Protein AF-A0A3P3XLN5-F1 (afdb_monomer_lite)

Structure (mmCIF, N/CA/C/O backbone):
data_AF-A0A3P3XLN5-F1
#
_entry.id   AF-A0A3P3XLN5-F1
#
loop_
_atom_site.group_PDB
_atom_site.id
_atom_site.type_symbol
_atom_site.label_atom_id
_atom_site.label_alt_id
_atom_site.label_comp_id
_atom_site.label_asym_id
_atom_site.label_entity_id
_atom_site.label_seq_id
_atom_site.pdbx_PDB_ins_code
_atom_site.Cartn_x
_atom_site.Cartn_y
_atom_site.Cartn_z
_atom_site.occupancy
_atom_site.B_iso_or_equiv
_atom_site.auth_seq_id
_atom_site.auth_comp_id
_atom_site.auth_asym_id
_atom_site.auth_atom_id
_atom_site.pdbx_PDB_model_num
ATOM 1 N N . MET A 1 1 ? -75.889 18.474 60.061 1.00 48.06 1 MET A N 1
ATOM 2 C CA . MET A 1 1 ? -74.669 18.394 60.892 1.00 48.06 1 MET A CA 1
ATOM 3 C C . MET A 1 1 ? -73.487 18.026 60.001 1.00 48.06 1 MET A C 1
ATOM 5 O O . MET A 1 1 ? -73.151 16.859 59.909 1.00 48.06 1 MET A O 1
ATOM 9 N N . ALA A 1 2 ? -72.916 18.995 59.281 1.00 52.00 2 ALA A N 1
ATOM 10 C CA . ALA A 1 2 ? -71.804 18.771 58.341 1.00 52.00 2 ALA A CA 1
ATOM 11 C C . ALA A 1 2 ? -70.574 19.645 58.668 1.00 52.00 2 ALA A C 1
ATOM 13 O O . ALA A 1 2 ? -69.681 19.796 57.848 1.00 52.00 2 ALA A O 1
ATOM 14 N N . PHE A 1 3 ? -70.543 20.248 59.863 1.00 50.31 3 PHE A N 1
ATOM 15 C CA . PHE A 1 3 ? -69.543 21.248 60.252 1.00 50.31 3 PHE A CA 1
ATOM 16 C C . PHE A 1 3 ? -68.312 20.688 60.980 1.00 50.31 3 PHE A C 1
ATOM 18 O O . PHE A 1 3 ? -67.424 21.471 61.309 1.00 50.31 3 PHE A O 1
ATOM 25 N N . ASP A 1 4 ? -68.235 19.377 61.223 1.00 58.16 4 ASP A N 1
ATOM 26 C CA . ASP A 1 4 ? -67.257 18.837 62.178 1.00 58.16 4 ASP A CA 1
ATOM 27 C C . ASP A 1 4 ? -66.030 18.170 61.554 1.00 58.16 4 ASP A C 1
ATOM 29 O O . ASP A 1 4 ? -64.946 18.265 62.114 1.00 58.16 4 ASP A O 1
ATOM 33 N N . SER A 1 5 ? -66.127 17.540 60.382 1.00 58.16 5 SER A N 1
ATOM 34 C CA . SER A 1 5 ? -64.984 16.790 59.835 1.00 58.16 5 SER A CA 1
ATOM 35 C C . SER A 1 5 ? -63.931 17.687 59.179 1.00 58.16 5 SER A C 1
ATOM 37 O O . SER A 1 5 ? -62.733 17.446 59.308 1.00 58.16 5 SER A O 1
ATOM 39 N N . GLU A 1 6 ? -64.363 18.742 58.489 1.00 62.25 6 GLU A N 1
ATOM 40 C CA . GLU A 1 6 ? -63.469 19.621 57.729 1.00 62.25 6 GLU A CA 1
ATOM 41 C C . GLU A 1 6 ? -62.708 20.591 58.650 1.00 62.25 6 GLU A C 1
ATOM 43 O O . GLU A 1 6 ? -61.495 20.754 58.524 1.00 62.25 6 GLU A O 1
ATOM 48 N N . LYS A 1 7 ? -63.388 21.162 59.657 1.00 61.34 7 LYS A N 1
ATOM 49 C CA . LYS A 1 7 ? -62.749 21.988 60.696 1.00 61.34 7 LYS A CA 1
ATOM 50 C C . LYS A 1 7 ? -61.853 21.173 61.626 1.00 61.34 7 LYS A C 1
ATOM 52 O O . LYS A 1 7 ? -60.783 21.666 61.975 1.00 61.34 7 LYS A O 1
ATOM 57 N N . ALA A 1 8 ? -62.238 19.943 61.985 1.00 61.78 8 ALA A N 1
ATOM 58 C CA . ALA A 1 8 ? -61.368 19.047 62.745 1.00 61.78 8 ALA A CA 1
ATOM 59 C C . ALA A 1 8 ? -60.092 18.711 61.960 1.00 61.78 8 ALA A C 1
ATOM 61 O O . ALA A 1 8 ? -59.004 18.801 62.516 1.00 61.78 8 ALA A O 1
ATOM 62 N N . GLY A 1 9 ? -60.199 18.442 60.653 1.00 65.94 9 GLY A N 1
ATOM 63 C CA . GLY A 1 9 ? -59.033 18.231 59.792 1.00 65.94 9 GLY A CA 1
ATOM 64 C C . GLY A 1 9 ? -58.128 19.464 59.657 1.00 65.94 9 GLY A C 1
ATOM 65 O O . GLY A 1 9 ? -56.912 19.321 59.571 1.00 65.94 9 GLY A O 1
ATOM 66 N N . ILE A 1 10 ? -58.684 20.681 59.667 1.00 68.56 10 ILE A N 1
ATOM 67 C CA . ILE A 1 10 ? -57.901 21.931 59.643 1.00 68.56 10 ILE A CA 1
ATOM 68 C C . ILE A 1 10 ? -57.192 22.172 60.985 1.00 68.56 10 ILE A C 1
ATOM 70 O O . ILE A 1 10 ? -56.017 22.529 60.996 1.00 68.56 10 ILE A O 1
ATOM 74 N N . LEU A 1 11 ? -57.879 21.961 62.111 1.00 63.31 11 LEU A N 1
ATOM 75 C CA . LEU A 1 11 ? -57.303 22.120 63.451 1.00 63.31 11 LEU A CA 1
ATOM 76 C C . LEU A 1 11 ? -56.220 21.077 63.741 1.00 63.31 11 LEU A C 1
ATOM 78 O O . LEU A 1 11 ? -55.202 21.417 64.335 1.00 63.31 11 LEU A O 1
ATOM 82 N N . ASP A 1 12 ? -56.400 19.846 63.266 1.00 67.12 12 ASP A N 1
ATOM 83 C CA . ASP A 1 12 ? -55.413 18.776 63.400 1.00 67.12 12 ASP A CA 1
ATOM 84 C C . ASP A 1 12 ? -54.126 19.114 62.633 1.00 67.12 12 ASP A C 1
ATOM 86 O O . ASP A 1 12 ? -53.039 19.076 63.202 1.00 67.12 12 ASP A O 1
ATOM 90 N N . ARG A 1 13 ? -54.240 19.616 61.394 1.00 68.12 13 ARG A N 1
ATOM 91 C CA . ARG A 1 13 ? -53.099 20.101 60.586 1.00 68.12 13 ARG A CA 1
ATOM 92 C C . ARG A 1 13 ? -52.382 21.320 61.174 1.00 68.12 13 ARG A C 1
ATOM 94 O O . ARG A 1 13 ? -51.214 21.539 60.864 1.00 68.12 13 ARG A O 1
ATOM 101 N N . LEU A 1 14 ? -53.074 22.136 61.968 1.00 75.75 14 LEU A N 1
ATOM 102 C CA . LEU A 1 14 ? -52.505 23.303 62.653 1.00 75.75 14 LEU A CA 1
ATOM 103 C C . LEU A 1 14 ? -51.971 22.965 64.050 1.00 75.75 14 LEU A C 1
ATOM 105 O O . LEU A 1 14 ? -51.249 23.773 64.634 1.00 75.75 14 LEU A O 1
ATOM 109 N N . SER A 1 15 ? -52.307 21.787 64.582 1.00 82.44 15 SER A N 1
ATOM 110 C CA . SER A 1 15 ? -51.769 21.315 65.848 1.00 82.44 15 SER A CA 1
ATOM 111 C C . SER A 1 15 ? -50.273 21.000 65.706 1.00 82.44 15 SER A C 1
ATOM 113 O O . SER A 1 15 ? -49.827 20.559 64.640 1.00 82.44 15 SER A O 1
ATOM 115 N N . PRO A 1 16 ? -49.473 21.174 66.773 1.00 81.38 16 PRO A N 1
ATOM 116 C CA . PRO A 1 16 ? -48.060 20.801 66.759 1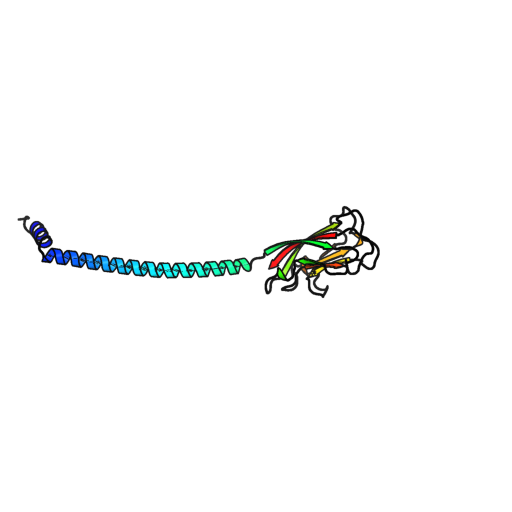.00 81.38 16 PRO A CA 1
ATOM 117 C C . PRO A 1 16 ? -47.819 19.345 66.342 1.00 81.38 16 PRO A C 1
ATOM 119 O O . PRO A 1 16 ? -46.786 19.041 65.750 1.00 81.38 16 PRO A O 1
ATOM 122 N N . ASP A 1 17 ? -48.760 18.446 66.632 1.00 83.19 17 ASP A N 1
ATOM 123 C CA . ASP A 1 17 ? -48.628 17.022 66.330 1.00 83.19 17 ASP A CA 1
ATOM 124 C C . ASP A 1 17 ? -49.002 16.699 64.876 1.00 83.19 17 ASP A C 1
ATOM 126 O O . ASP A 1 17 ? -48.279 15.945 64.220 1.00 83.19 17 ASP A O 1
ATOM 130 N N . GL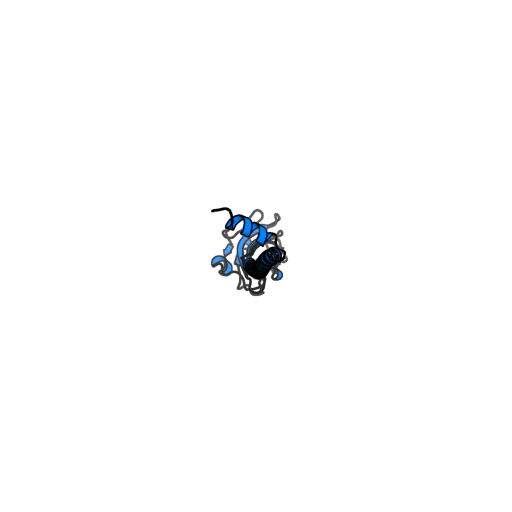Y A 1 18 ? -50.027 17.344 64.310 1.00 81.31 18 GLY A N 1
ATOM 131 C CA . GLY A 1 18 ? -50.339 17.218 62.883 1.00 81.31 18 GLY A CA 1
ATOM 132 C C . GLY A 1 18 ? -49.285 17.859 61.975 1.00 81.31 18 GLY A C 1
ATOM 133 O O . GLY A 1 18 ? -48.960 17.303 60.925 1.00 81.31 18 GLY A O 1
ATOM 134 N N . GLN A 1 19 ? -48.657 18.963 62.399 1.00 85.19 19 GLN A N 1
ATOM 135 C CA . GLN A 1 19 ? -47.511 19.551 61.689 1.00 85.19 19 GLN A CA 1
ATOM 136 C C . GLN A 1 19 ? -46.288 18.623 61.697 1.00 85.19 19 GLN A C 1
ATOM 138 O O . GLN A 1 19 ? -45.640 18.455 60.664 1.00 85.19 19 GLN A O 1
ATOM 143 N N . LYS A 1 20 ? -45.992 17.966 62.829 1.00 85.62 20 LYS A N 1
ATOM 144 C CA . LYS A 1 20 ? -44.927 16.949 62.910 1.00 85.62 20 LYS A CA 1
ATOM 145 C C . LYS A 1 20 ? -45.215 15.743 62.017 1.00 85.62 20 LYS A C 1
ATOM 147 O O . LYS A 1 20 ? -44.295 15.240 61.377 1.00 85.62 20 LYS A O 1
ATOM 152 N N . ALA A 1 21 ? -46.467 15.285 61.961 1.00 86.25 21 ALA A N 1
ATOM 153 C CA . ALA A 1 21 ? -46.864 14.163 61.115 1.00 86.25 21 ALA A CA 1
ATOM 154 C C . ALA A 1 21 ? -46.691 14.480 59.618 1.00 86.25 21 ALA A C 1
ATOM 156 O O . ALA A 1 21 ? -46.122 13.669 58.886 1.00 86.25 21 ALA A O 1
ATOM 157 N N . LEU A 1 22 ? -47.107 15.673 59.177 1.00 88.00 22 LEU A N 1
ATOM 158 C CA . LEU A 1 22 ? -46.906 16.147 57.802 1.00 88.00 22 LEU A CA 1
ATOM 159 C C . LEU A 1 22 ? -45.418 16.279 57.456 1.00 88.00 22 LEU A C 1
ATOM 161 O O . LEU A 1 22 ? -44.981 15.778 56.421 1.00 88.00 22 LEU A O 1
ATOM 165 N N . LEU A 1 23 ? -44.626 16.878 58.352 1.00 89.50 23 LEU A N 1
ATOM 166 C CA . LEU A 1 23 ? -43.179 16.997 58.175 1.00 89.50 23 LEU A CA 1
ATOM 167 C C . LEU A 1 23 ? -42.512 15.615 58.065 1.00 89.50 23 LEU A C 1
ATOM 169 O O . LEU A 1 23 ? -41.647 15.409 57.220 1.00 89.50 23 LEU A O 1
ATOM 173 N N . GLY A 1 24 ? -42.936 14.648 58.884 1.00 91.50 24 GLY A N 1
ATOM 174 C CA . GLY A 1 24 ? -42.441 13.272 58.835 1.00 91.50 24 GLY A CA 1
ATOM 175 C C . GLY A 1 24 ? -42.749 12.571 57.509 1.00 91.50 24 GLY A C 1
ATOM 176 O O . GLY A 1 24 ? -41.879 11.896 56.961 1.00 91.50 24 GLY A O 1
ATOM 177 N N . GLN A 1 25 ? -43.951 12.766 56.960 1.00 92.81 25 GLN A N 1
ATOM 178 C CA . GLN A 1 25 ? -44.321 12.241 55.640 1.00 92.81 25 GLN A CA 1
ATOM 179 C C . GLN A 1 25 ? -43.497 12.879 54.517 1.00 92.81 25 GLN A C 1
ATOM 181 O O . GLN A 1 25 ? -43.041 12.180 53.614 1.00 92.81 25 GLN A O 1
ATOM 186 N N . GLU A 1 26 ? -43.267 14.190 54.583 1.00 93.81 26 GLU A N 1
ATOM 187 C CA . GLU A 1 26 ? -42.478 14.903 53.581 1.00 93.81 26 GLU A CA 1
ATOM 188 C C . GLU A 1 26 ? -40.994 14.518 53.630 1.00 93.81 26 GLU A C 1
ATOM 190 O O . GLU A 1 26 ? -40.397 14.256 52.588 1.00 93.81 26 GLU A O 1
ATOM 195 N N . LEU A 1 27 ? -40.414 14.373 54.824 1.00 94.12 27 LEU A N 1
ATOM 196 C CA . LEU A 1 27 ? -39.052 13.859 54.997 1.00 94.12 27 LEU A CA 1
ATOM 197 C C . LEU A 1 27 ? -38.908 12.428 54.469 1.00 94.12 27 LEU A C 1
ATOM 199 O O . LEU A 1 27 ? -37.903 12.103 53.837 1.00 94.12 27 LEU A O 1
ATOM 203 N N . LEU A 1 28 ? -39.916 11.580 54.686 1.00 95.56 28 LEU A N 1
ATOM 204 C CA . LEU A 1 28 ? -39.925 10.217 54.163 1.00 95.56 28 LEU A CA 1
ATOM 205 C C . LEU A 1 28 ? -39.990 10.204 52.628 1.00 95.56 28 LEU A C 1
ATOM 207 O O . LEU A 1 28 ? -39.233 9.469 51.995 1.00 95.56 28 LEU A O 1
ATOM 211 N N . ARG A 1 29 ? -40.832 11.058 52.029 1.00 96.25 29 ARG A N 1
ATOM 212 C CA . ARG A 1 29 ? -40.909 11.249 50.572 1.00 96.25 29 ARG A CA 1
ATOM 213 C C . ARG A 1 29 ? -39.576 11.726 49.996 1.00 96.25 29 ARG A C 1
ATOM 215 O O . ARG A 1 29 ? -39.080 11.129 49.047 1.00 96.25 29 ARG A O 1
ATOM 222 N N . LEU A 1 30 ? -38.971 12.752 50.594 1.00 96.19 30 LEU A N 1
ATOM 223 C CA . LEU A 1 30 ? -37.674 13.282 50.164 1.00 96.19 30 LEU A CA 1
ATOM 224 C C . LEU A 1 30 ? -36.564 12.230 50.282 1.00 96.19 30 LEU A C 1
ATOM 226 O O . LEU A 1 30 ? -35.729 12.121 49.388 1.00 96.19 30 LEU A O 1
ATOM 230 N N . GLY A 1 31 ? -36.580 11.409 51.336 1.00 96.44 31 GLY A N 1
ATOM 231 C CA . GLY A 1 31 ? -35.645 10.292 51.488 1.00 96.44 31 GLY A CA 1
ATOM 232 C C . GLY A 1 31 ? -35.794 9.238 50.384 1.00 96.44 31 GLY A C 1
ATOM 233 O O . GLY A 1 31 ? -34.795 8.743 49.862 1.00 96.44 31 GLY A O 1
ATOM 234 N N . GLN A 1 32 ? -37.029 8.927 49.980 1.00 97.12 32 GLN A N 1
ATOM 235 C CA . GLN A 1 32 ? -37.307 8.016 48.863 1.00 97.12 32 GLN A CA 1
ATOM 236 C C . GLN A 1 32 ? -36.877 8.609 47.513 1.00 97.12 32 GLN A C 1
ATOM 238 O O . GLN A 1 32 ? -36.240 7.918 46.717 1.00 97.12 32 GLN A O 1
ATOM 243 N N . GLU A 1 33 ? -37.169 9.889 47.266 1.00 97.62 33 GLU A N 1
ATOM 244 C CA . GLU A 1 33 ? -36.728 10.608 46.064 1.00 97.62 33 GLU A CA 1
ATOM 245 C C . GLU A 1 33 ? -35.196 10.652 45.976 1.00 97.62 33 GLU A C 1
ATOM 247 O O . GLU A 1 33 ? -34.625 10.339 44.929 1.00 97.62 33 GLU A O 1
ATOM 252 N N . GLN A 1 34 ? -34.512 10.946 47.085 1.00 97.19 34 GLN A N 1
ATOM 253 C CA . GLN A 1 34 ? -33.052 10.945 47.157 1.00 97.19 34 GLN A CA 1
ATOM 254 C C . GLN A 1 34 ? -32.467 9.560 46.849 1.00 97.19 34 GLN A C 1
ATOM 256 O O . GLN A 1 34 ? -31.519 9.461 46.068 1.00 97.19 34 GLN A O 1
ATOM 261 N N . ALA A 1 35 ? -33.038 8.490 47.411 1.00 97.06 35 ALA A N 1
ATOM 262 C CA . ALA A 1 35 ? -32.604 7.123 47.127 1.00 97.06 35 ALA A CA 1
ATOM 263 C C . ALA A 1 35 ? -32.807 6.753 45.645 1.00 97.06 35 ALA A C 1
ATOM 265 O O . ALA A 1 35 ? -31.924 6.160 45.022 1.00 97.06 35 ALA A O 1
ATOM 266 N N . SER A 1 36 ? -33.935 7.159 45.053 1.00 97.31 36 SER A N 1
ATOM 267 C CA . SER A 1 36 ? -34.214 6.954 43.628 1.00 97.31 36 SER A CA 1
ATOM 268 C C . SER A 1 36 ? -33.213 7.692 42.733 1.00 97.31 36 SER A C 1
ATOM 270 O O . SER A 1 36 ? -32.711 7.121 41.765 1.00 97.31 36 SER A O 1
ATOM 272 N N . LEU A 1 37 ? -32.895 8.950 43.052 1.00 97.56 37 LEU A N 1
ATOM 273 C CA . LEU A 1 37 ? -31.921 9.750 42.304 1.00 97.56 37 LEU A CA 1
ATOM 274 C C . LEU A 1 37 ? -30.508 9.169 42.403 1.00 97.56 37 LEU A C 1
ATOM 276 O O . LEU A 1 37 ? -29.795 9.116 41.402 1.00 97.56 37 LEU A O 1
ATOM 280 N N . GLN A 1 38 ? -30.112 8.683 43.582 1.00 97.81 38 GLN A N 1
ATOM 281 C CA . GLN A 1 38 ? -28.833 7.993 43.762 1.00 97.81 38 GLN A CA 1
ATOM 282 C C . GLN A 1 38 ? -28.759 6.720 42.911 1.00 97.81 38 GLN A C 1
ATOM 284 O O . GLN A 1 38 ? -27.756 6.500 42.234 1.00 97.81 38 GLN A O 1
ATOM 289 N N . GLY A 1 39 ? -29.833 5.923 42.873 1.00 97.88 39 GLY A N 1
ATOM 290 C CA . GLY A 1 39 ? -29.917 4.749 42.002 1.00 97.88 39 GLY A CA 1
ATOM 291 C C . GLY A 1 39 ? -29.793 5.104 40.517 1.00 97.88 39 GLY A C 1
ATOM 292 O O . GLY A 1 39 ? -29.029 4.468 39.789 1.00 97.88 39 GLY A O 1
ATOM 293 N N . ALA A 1 40 ? -30.480 6.161 40.076 1.00 97.88 40 ALA A N 1
ATOM 294 C CA . ALA A 1 40 ? -30.398 6.647 38.700 1.00 97.88 40 ALA A CA 1
ATOM 295 C C . ALA A 1 40 ? -28.984 7.130 38.333 1.00 97.88 40 ALA A C 1
ATOM 297 O O . ALA A 1 40 ? -28.497 6.829 37.244 1.00 97.88 40 ALA A O 1
ATOM 298 N N . LEU A 1 41 ? -28.298 7.827 39.245 1.00 97.94 41 LEU A N 1
ATOM 299 C CA . LEU A 1 41 ? -26.932 8.304 39.025 1.00 97.94 41 LEU A CA 1
ATOM 300 C C . LEU A 1 41 ? -25.937 7.144 38.882 1.00 97.94 41 LEU A C 1
ATOM 302 O O . LEU A 1 41 ? -25.081 7.176 38.000 1.00 97.94 41 LEU A O 1
ATOM 306 N N . VAL A 1 42 ? -26.072 6.102 39.707 1.00 98.19 42 VAL A N 1
ATOM 307 C CA . VAL A 1 42 ? -25.245 4.888 39.606 1.00 98.19 42 VAL A CA 1
ATOM 308 C C . VAL A 1 42 ? -25.476 4.179 38.271 1.00 98.19 42 VAL A C 1
ATOM 310 O O . VAL A 1 42 ? -24.514 3.806 37.598 1.00 98.19 42 VAL A O 1
ATOM 313 N N . ALA A 1 43 ? -26.736 4.034 37.851 1.00 97.88 43 ALA A N 1
ATOM 314 C CA . ALA A 1 43 ? -27.074 3.431 36.564 1.00 97.88 43 ALA A CA 1
ATOM 315 C C . ALA A 1 43 ? -26.517 4.242 35.381 1.00 97.88 43 ALA A C 1
ATOM 317 O O . ALA A 1 43 ? -25.979 3.662 34.438 1.00 97.88 43 ALA A O 1
ATOM 318 N N . LEU A 1 44 ? -26.589 5.576 35.450 1.00 98.19 44 LEU A N 1
ATOM 319 C CA . LEU A 1 44 ? -26.002 6.459 34.444 1.00 98.19 44 LEU A CA 1
ATOM 320 C C . LEU A 1 44 ? -24.478 6.304 34.382 1.00 98.19 44 LEU A C 1
ATOM 322 O O . LEU A 1 44 ? -23.932 6.187 33.290 1.00 98.19 44 LEU A O 1
ATOM 326 N N . GLY A 1 45 ? -23.800 6.246 35.532 1.00 98.31 45 GLY A N 1
ATOM 327 C CA . GLY A 1 45 ? -22.356 6.005 35.593 1.00 98.31 45 GLY A CA 1
ATOM 328 C C . GLY A 1 45 ? -21.960 4.693 34.911 1.00 98.31 45 GLY A C 1
ATOM 329 O O . GLY A 1 45 ? -21.063 4.680 34.073 1.00 98.31 45 GLY A O 1
ATOM 330 N N . ALA A 1 46 ? -22.691 3.608 35.185 1.00 97.75 46 ALA A N 1
ATOM 331 C CA . ALA A 1 46 ? -22.465 2.322 34.526 1.00 97.75 46 ALA A CA 1
ATOM 332 C C . ALA A 1 46 ? -22.700 2.386 33.005 1.00 97.75 46 ALA A C 1
ATOM 334 O O . ALA A 1 46 ? -21.928 1.812 32.235 1.00 97.75 46 ALA A O 1
ATOM 335 N N . ALA A 1 47 ? -23.736 3.105 32.559 1.00 97.94 47 ALA A N 1
ATOM 336 C CA . ALA A 1 47 ? -24.020 3.292 31.139 1.00 97.94 47 ALA A CA 1
ATOM 337 C C . ALA A 1 47 ? -22.915 4.087 30.423 1.00 97.94 47 ALA A C 1
ATOM 339 O O . ALA A 1 47 ? -22.518 3.711 29.321 1.00 97.94 47 ALA A O 1
ATOM 340 N N . VAL A 1 48 ? -22.385 5.142 31.053 1.00 98.25 48 VAL A N 1
ATOM 341 C CA . VAL A 1 48 ? -21.271 5.939 30.512 1.00 98.25 48 VAL A CA 1
ATOM 342 C C . VAL A 1 48 ? -20.015 5.082 30.363 1.00 98.25 48 VAL A C 1
ATOM 344 O O . VAL A 1 48 ? -19.454 5.033 29.272 1.00 98.25 48 VAL A O 1
ATOM 347 N N . SER A 1 49 ? -19.628 4.320 31.391 1.00 98.00 49 SER A N 1
ATOM 348 C CA . SER A 1 49 ? -18.474 3.411 31.298 1.00 98.00 49 SER A CA 1
ATOM 349 C C . SER A 1 49 ? -18.655 2.327 30.224 1.00 98.00 49 SER A C 1
ATOM 351 O O . SER A 1 49 ? -17.705 1.949 29.530 1.00 98.00 49 SER A O 1
ATOM 353 N N . GLY A 1 50 ? -19.887 1.838 30.041 1.00 98.12 50 GLY A N 1
ATOM 354 C CA . GLY A 1 50 ? -20.227 0.931 28.945 1.00 98.12 50 GLY A CA 1
ATOM 355 C C . GLY A 1 50 ? -20.050 1.581 27.569 1.00 98.12 50 GLY A C 1
ATOM 356 O O . GLY A 1 50 ? -19.494 0.961 26.660 1.00 98.12 50 GLY A O 1
ATOM 357 N N . LEU A 1 51 ? -20.467 2.841 27.422 1.00 97.44 51 LEU A N 1
ATOM 358 C CA . LEU A 1 51 ? -20.321 3.601 26.182 1.00 97.44 51 LEU A CA 1
ATOM 359 C C . LEU A 1 51 ? -18.848 3.868 25.848 1.00 97.44 51 LEU A C 1
ATOM 361 O O . LEU A 1 51 ? -18.446 3.661 24.708 1.00 97.44 51 LEU A O 1
ATOM 365 N N . GLU A 1 52 ? -18.031 4.251 26.830 1.00 97.75 52 GLU A N 1
ATOM 366 C CA . GLU A 1 52 ? -16.582 4.451 26.661 1.00 97.75 52 GLU A CA 1
ATOM 367 C C . GLU A 1 52 ? -15.894 3.177 26.151 1.00 97.75 52 GLU A C 1
ATOM 369 O O . GLU A 1 52 ? -15.113 3.211 25.199 1.00 97.75 52 GLU A O 1
ATOM 374 N N . THR A 1 53 ? -16.257 2.023 26.717 1.00 97.06 53 THR A N 1
ATOM 375 C CA . THR A 1 53 ? -15.745 0.716 26.277 1.00 97.06 53 THR A CA 1
ATOM 376 C C . THR A 1 53 ? -16.173 0.387 24.842 1.00 97.06 53 THR A C 1
ATOM 378 O O . THR A 1 53 ? -15.378 -0.125 24.044 1.00 97.06 53 THR A O 1
ATOM 381 N N . ALA A 1 54 ? -17.428 0.681 24.488 1.00 95.81 54 ALA A N 1
ATOM 382 C CA . ALA A 1 54 ? -17.953 0.461 23.143 1.00 95.81 54 ALA A CA 1
ATOM 383 C C . ALA A 1 54 ? -17.264 1.362 22.105 1.00 95.81 54 ALA A C 1
ATOM 385 O O . ALA A 1 54 ? -16.908 0.881 21.028 1.00 95.81 54 ALA A O 1
ATOM 386 N N . VAL A 1 55 ? -17.023 2.633 22.443 1.00 95.88 55 VAL A N 1
ATOM 387 C CA . VAL A 1 55 ? -16.275 3.576 21.600 1.00 95.88 55 VAL A CA 1
ATOM 388 C C . VAL A 1 55 ? -14.850 3.076 21.379 1.00 95.88 55 VAL A C 1
ATOM 390 O O . VAL A 1 55 ? -14.453 2.920 20.226 1.00 95.88 55 VAL A O 1
ATOM 393 N N . GLY A 1 56 ? -14.125 2.700 22.438 1.00 92.75 56 GLY A N 1
ATOM 394 C CA . GLY A 1 56 ? -12.768 2.157 22.297 1.00 92.75 56 GLY A CA 1
ATOM 395 C C . GLY A 1 56 ? -12.718 0.880 21.445 1.00 92.75 56 GLY A C 1
ATOM 396 O O . GLY A 1 56 ? -11.814 0.690 20.630 1.00 92.75 56 GLY A O 1
ATOM 397 N N . SER A 1 57 ? -13.735 0.021 21.552 1.00 88.62 57 SER A N 1
ATOM 398 C CA . SER A 1 57 ? -13.857 -1.178 20.711 1.00 88.62 57 SER A CA 1
ATOM 399 C C . SER A 1 57 ? -14.115 -0.840 19.239 1.00 88.62 57 SER A C 1
ATOM 401 O O . SER A 1 57 ? -13.582 -1.504 18.345 1.00 88.62 57 SER A O 1
ATOM 403 N N . LEU A 1 58 ? -14.930 0.186 18.978 1.00 86.69 58 LEU A N 1
ATOM 404 C CA . LEU A 1 58 ? -15.245 0.654 17.632 1.00 86.69 58 LEU A CA 1
ATOM 405 C C . LEU A 1 58 ? -14.030 1.313 16.977 1.00 86.69 58 LEU A C 1
ATOM 407 O O . LEU A 1 58 ? -13.743 1.021 15.819 1.00 86.69 58 LEU A O 1
ATOM 411 N N . GLU A 1 59 ? -13.280 2.129 17.715 1.00 84.25 59 GLU A N 1
ATOM 412 C CA . GLU A 1 59 ? -12.012 2.709 17.264 1.00 84.25 59 GLU A CA 1
ATOM 413 C C . GLU A 1 59 ? -10.996 1.614 16.922 1.00 84.25 59 GLU A C 1
ATOM 415 O O . GLU A 1 59 ? -10.419 1.623 15.836 1.00 84.25 59 GLU A O 1
ATOM 420 N N . ALA A 1 60 ? -10.858 0.591 17.773 1.00 76.56 60 ALA A N 1
ATOM 421 C CA . ALA A 1 60 ? -10.012 -0.568 17.490 1.00 76.56 60 ALA A CA 1
ATOM 422 C C . ALA A 1 60 ? -10.505 -1.397 16.285 1.00 76.56 60 ALA A C 1
ATOM 424 O O . ALA A 1 60 ? -9.720 -2.060 15.605 1.00 76.56 60 ALA A O 1
ATOM 425 N N . ALA A 1 61 ? -11.810 -1.418 16.006 1.00 72.75 61 ALA A N 1
ATOM 426 C CA . ALA A 1 61 ? -12.365 -2.050 14.808 1.00 72.75 61 ALA A CA 1
ATOM 427 C C . ALA A 1 61 ? -12.147 -1.202 13.545 1.00 72.75 61 ALA A C 1
ATOM 429 O O . ALA A 1 61 ? -11.877 -1.759 12.486 1.00 72.75 61 ALA A O 1
ATOM 430 N N . LEU A 1 62 ? -12.226 0.124 13.649 1.00 68.31 62 LEU A N 1
ATOM 431 C CA . LEU A 1 62 ? -11.919 1.070 12.574 1.00 68.31 62 LEU A CA 1
ATOM 432 C C . LEU A 1 62 ? -10.433 1.071 12.225 1.00 68.31 62 LEU A C 1
ATOM 434 O O . LEU A 1 62 ? -10.102 1.103 11.047 1.00 68.31 62 LEU A O 1
ATOM 438 N N . ALA A 1 63 ? -9.550 0.939 13.214 1.00 65.50 63 ALA A N 1
ATOM 439 C CA . ALA A 1 63 ? -8.123 0.734 12.983 1.00 65.50 63 ALA A CA 1
ATOM 440 C C . ALA A 1 63 ? -7.837 -0.548 12.177 1.00 65.50 63 ALA A C 1
ATOM 442 O O . ALA A 1 63 ? -6.872 -0.592 11.428 1.00 65.50 63 ALA A O 1
ATOM 443 N N . ARG A 1 64 ? -8.706 -1.565 12.278 1.00 64.44 64 ARG A N 1
ATOM 444 C CA . ARG A 1 64 ? -8.648 -2.802 11.478 1.00 64.44 64 ARG A CA 1
ATOM 445 C C . ARG A 1 64 ? -9.265 -2.666 10.080 1.00 64.44 64 ARG A C 1
ATOM 447 O O . ARG A 1 64 ? -9.288 -3.643 9.335 1.00 64.44 64 ARG A O 1
ATOM 454 N N . ARG A 1 65 ? -9.832 -1.509 9.714 1.00 68.06 65 ARG A N 1
ATOM 455 C CA . ARG A 1 65 ? -10.458 -1.312 8.400 1.00 68.06 65 ARG A CA 1
ATOM 456 C C . ARG A 1 65 ? -9.439 -0.781 7.401 1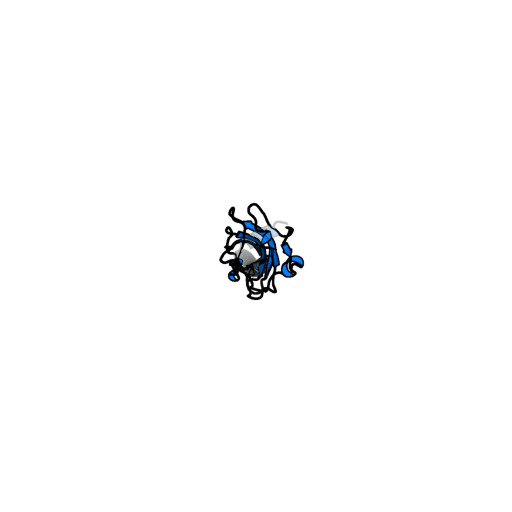.00 68.06 65 ARG A C 1
ATOM 458 O O . ARG A 1 65 ? -8.851 0.274 7.606 1.00 68.06 65 ARG A O 1
ATOM 465 N N . GLN A 1 66 ? -9.313 -1.538 6.314 1.00 82.06 66 GLN A N 1
ATOM 466 C CA . GLN A 1 66 ? -8.637 -1.234 5.053 1.00 82.06 66 GLN A CA 1
A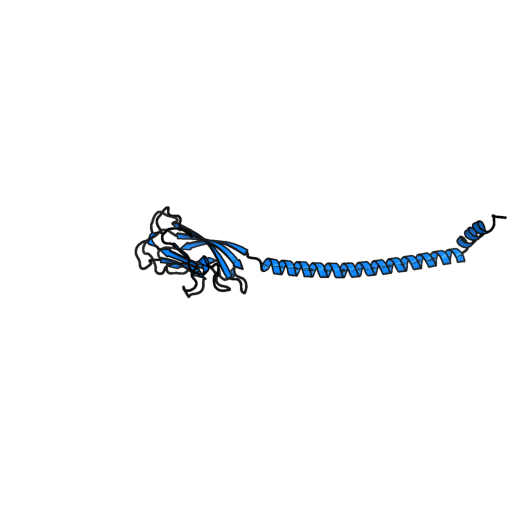TOM 467 C C . GLN A 1 66 ? -8.308 0.257 4.863 1.00 82.06 66 GLN A C 1
ATOM 469 O O . GLN A 1 66 ? -9.188 1.071 4.575 1.00 82.06 66 GLN A O 1
ATOM 474 N N . ARG A 1 67 ? -7.032 0.617 5.019 1.00 89.69 67 ARG A N 1
ATOM 475 C CA . ARG A 1 67 ? -6.544 1.996 4.885 1.00 89.69 67 ARG A CA 1
ATOM 476 C C . ARG A 1 67 ? -6.108 2.237 3.450 1.00 89.69 67 ARG A C 1
ATOM 478 O O . ARG A 1 67 ? -5.198 1.566 2.974 1.00 89.69 67 ARG A O 1
ATOM 485 N N . PHE A 1 68 ? -6.745 3.175 2.753 1.00 93.94 68 PHE A N 1
ATOM 486 C CA . PHE A 1 68 ? -6.325 3.520 1.394 1.00 93.94 68 PHE A CA 1
ATOM 487 C C . PHE A 1 68 ? -4.940 4.172 1.406 1.00 93.94 68 PHE A C 1
ATOM 489 O O . PHE A 1 68 ? -4.655 5.022 2.253 1.00 93.94 68 PHE A O 1
ATOM 496 N N . PHE A 1 69 ? -4.104 3.824 0.432 1.00 95.75 69 PHE A N 1
ATOM 497 C CA . PHE A 1 69 ? -2.839 4.495 0.181 1.00 95.75 69 PHE A CA 1
ATOM 498 C C . PHE A 1 69 ? -2.703 4.862 -1.297 1.00 95.75 69 PHE A C 1
ATOM 500 O O . PHE A 1 69 ? -3.183 4.161 -2.185 1.00 95.75 69 PHE A O 1
ATOM 507 N N . ALA A 1 70 ? -1.990 5.958 -1.540 1.00 97.81 70 ALA A N 1
ATOM 508 C CA . ALA A 1 70 ? -1.409 6.310 -2.825 1.00 97.81 70 ALA A CA 1
ATOM 509 C C . ALA A 1 70 ? -0.011 6.861 -2.539 1.00 97.81 70 ALA A C 1
ATOM 511 O O . ALA A 1 70 ? 0.148 7.749 -1.692 1.00 97.81 70 ALA A O 1
ATOM 512 N N . ARG A 1 71 ? 1.008 6.284 -3.167 1.00 98.06 71 ARG A N 1
ATOM 513 C CA . ARG A 1 71 ? 2.407 6.658 -2.955 1.00 98.06 71 ARG A CA 1
ATOM 514 C C . ARG A 1 71 ? 3.121 6.738 -4.286 1.00 98.06 71 ARG A C 1
ATOM 516 O O . ARG A 1 71 ? 2.860 5.923 -5.168 1.00 98.06 71 ARG A O 1
ATOM 523 N N . THR A 1 72 ? 4.029 7.697 -4.391 1.00 97.62 72 THR A N 1
ATOM 524 C CA . THR A 1 72 ? 4.865 7.889 -5.569 1.00 97.62 72 THR A CA 1
ATOM 525 C C . THR A 1 72 ? 6.324 7.814 -5.155 1.00 97.62 72 THR A C 1
ATOM 527 O O . THR A 1 72 ? 6.732 8.501 -4.221 1.00 97.62 72 THR A O 1
ATOM 530 N N . GLY A 1 73 ? 7.098 6.994 -5.854 1.00 97.38 73 GLY A N 1
ATOM 531 C CA . GLY A 1 73 ? 8.552 6.954 -5.751 1.00 97.38 73 GLY A CA 1
ATOM 532 C C . GLY A 1 73 ? 9.207 7.265 -7.090 1.00 97.38 73 GLY A C 1
ATOM 533 O O . GLY A 1 73 ? 8.538 7.340 -8.125 1.00 97.38 73 GLY A O 1
ATOM 534 N N . VAL A 1 74 ? 10.524 7.448 -7.054 1.00 97.88 74 VAL A N 1
ATOM 535 C CA . VAL A 1 74 ? 11.343 7.718 -8.237 1.00 97.88 74 VAL A CA 1
ATOM 536 C C . VAL A 1 74 ? 12.443 6.672 -8.327 1.00 97.88 74 VAL A C 1
ATOM 538 O O . VAL A 1 74 ? 13.173 6.460 -7.361 1.00 97.88 74 VAL A O 1
ATOM 541 N N . LEU A 1 75 ? 12.563 6.031 -9.488 1.00 98.06 75 LEU A N 1
ATOM 542 C CA . LEU A 1 75 ? 13.626 5.077 -9.788 1.00 98.06 75 LEU A CA 1
ATOM 543 C C . LEU A 1 75 ? 14.535 5.649 -10.878 1.00 98.06 75 LEU A C 1
ATOM 545 O O . LEU A 1 75 ? 14.061 6.079 -11.928 1.00 98.06 75 LEU A O 1
ATOM 549 N N . GLN A 1 76 ? 15.842 5.638 -10.631 1.00 97.62 76 GLN A N 1
ATOM 550 C CA . GLN A 1 76 ? 16.844 6.104 -11.590 1.00 97.62 76 GLN A CA 1
ATOM 551 C C . GLN A 1 76 ? 17.367 4.929 -12.412 1.00 97.62 76 GLN A C 1
ATOM 553 O O . GLN A 1 76 ? 17.643 3.869 -11.852 1.00 97.62 76 GLN A O 1
ATOM 558 N N . ALA A 1 77 ? 17.582 5.126 -13.714 1.00 97.12 77 ALA A N 1
ATOM 559 C CA . ALA A 1 77 ? 18.015 4.059 -14.622 1.00 97.12 77 ALA A CA 1
ATOM 560 C C . ALA A 1 77 ? 19.327 3.384 -14.155 1.00 97.12 77 ALA A C 1
ATOM 562 O O . ALA A 1 77 ? 19.426 2.156 -14.097 1.00 97.12 77 ALA A O 1
ATOM 563 N N . ALA A 1 78 ? 20.300 4.190 -13.713 1.00 96.06 78 ALA A N 1
ATOM 564 C CA . ALA A 1 78 ? 21.605 3.725 -13.232 1.00 96.06 78 ALA A CA 1
ATOM 565 C C . ALA A 1 78 ? 21.550 2.942 -11.906 1.00 96.06 78 ALA A C 1
ATOM 567 O O . ALA A 1 78 ? 22.475 2.189 -11.600 1.00 96.06 78 ALA A O 1
ATOM 568 N N . LEU A 1 79 ? 20.478 3.111 -11.125 1.00 96.38 79 LEU A N 1
ATOM 569 C CA . LEU A 1 79 ? 20.259 2.448 -9.836 1.00 96.38 79 LEU A CA 1
ATOM 570 C C . LEU A 1 79 ? 19.049 1.506 -9.875 1.00 96.38 79 LEU A C 1
ATOM 572 O O . LEU A 1 79 ? 18.565 1.095 -8.824 1.00 96.38 79 LEU A O 1
ATOM 576 N N . ALA A 1 80 ? 18.556 1.159 -11.067 1.00 96.69 80 ALA A N 1
ATOM 577 C CA . ALA A 1 80 ? 17.297 0.442 -11.224 1.00 96.69 80 ALA A CA 1
ATOM 578 C C . ALA A 1 80 ? 17.300 -0.940 -10.552 1.00 96.69 80 ALA A C 1
ATOM 580 O O . ALA A 1 80 ? 16.269 -1.378 -10.056 1.00 96.69 80 ALA A O 1
ATOM 581 N N . GLY A 1 81 ? 18.453 -1.607 -10.468 1.00 96.06 81 GLY A N 1
ATOM 582 C CA . GLY A 1 81 ? 18.632 -2.873 -9.751 1.00 96.06 81 GLY A CA 1
ATOM 583 C C . GLY A 1 81 ? 18.634 -2.743 -8.222 1.00 96.06 81 GLY A C 1
ATOM 584 O O . GLY A 1 81 ? 18.733 -3.748 -7.522 1.00 96.06 81 GLY A O 1
ATOM 585 N N . THR A 1 82 ? 18.533 -1.525 -7.686 1.00 96.12 82 THR A N 1
ATOM 586 C CA . THR A 1 82 ? 18.386 -1.266 -6.250 1.00 96.12 82 THR A CA 1
ATOM 587 C C . THR A 1 82 ? 16.918 -1.028 -5.930 1.00 96.12 82 THR A C 1
ATOM 589 O O . THR A 1 82 ? 16.243 -0.252 -6.602 1.00 96.12 82 THR A O 1
ATOM 592 N N . ARG A 1 83 ? 16.421 -1.689 -4.882 1.00 96.25 83 ARG A N 1
ATOM 593 C CA . ARG A 1 83 ? 15.040 -1.524 -4.421 1.00 96.25 83 ARG A CA 1
ATOM 594 C C . ARG A 1 83 ? 14.791 -0.096 -3.958 1.00 96.25 83 ARG A C 1
ATOM 596 O O . ARG A 1 83 ? 15.527 0.426 -3.121 1.00 96.25 83 ARG A O 1
ATOM 603 N N . VAL A 1 84 ? 13.718 0.492 -4.469 1.00 97.44 84 VAL A N 1
ATOM 604 C CA . VAL A 1 84 ? 13.188 1.772 -4.005 1.00 97.44 84 VAL A CA 1
ATOM 605 C C . VAL A 1 84 ? 11.828 1.524 -3.375 1.00 97.44 84 VAL A C 1
ATOM 607 O O . VAL A 1 84 ? 10.914 1.032 -4.037 1.00 97.44 84 VAL A O 1
ATOM 610 N N . ALA A 1 85 ? 11.699 1.887 -2.100 1.00 97.56 85 ALA A N 1
ATOM 611 C CA . ALA A 1 85 ? 10.446 1.773 -1.372 1.00 97.56 85 ALA A CA 1
ATOM 612 C C . ALA A 1 85 ? 9.410 2.764 -1.920 1.00 97.56 85 ALA A C 1
ATOM 614 O O . ALA A 1 85 ? 9.637 3.974 -1.946 1.00 97.56 85 ALA A O 1
ATOM 615 N N . ILE A 1 86 ? 8.260 2.237 -2.335 1.00 98.06 86 ILE A N 1
ATOM 616 C CA . ILE A 1 86 ? 7.063 3.005 -2.694 1.00 98.06 86 ILE A CA 1
ATOM 617 C C . ILE A 1 86 ? 6.138 3.116 -1.479 1.00 98.06 86 ILE A C 1
ATOM 619 O O . ILE A 1 86 ? 5.639 4.194 -1.177 1.00 98.06 86 ILE A O 1
ATOM 623 N N . LEU A 1 87 ? 5.937 2.011 -0.758 1.00 97.81 87 LEU A N 1
ATOM 624 C CA . LEU A 1 87 ? 5.229 1.964 0.522 1.00 97.81 87 LEU A CA 1
ATOM 625 C C . LEU A 1 87 ? 6.167 1.343 1.558 1.00 97.81 87 LEU A C 1
ATOM 627 O O . LEU A 1 87 ? 6.600 0.208 1.370 1.00 97.81 87 LEU A O 1
ATOM 631 N N . SER A 1 88 ? 6.484 2.067 2.633 1.00 96.38 88 SER A N 1
ATOM 632 C CA . SER A 1 88 ? 7.436 1.594 3.649 1.00 96.38 88 SER A CA 1
ATOM 633 C C . SER A 1 88 ? 6.828 0.510 4.545 1.00 96.38 88 SER A C 1
ATOM 635 O O . SER A 1 88 ? 5.662 0.606 4.921 1.00 96.38 88 SER A O 1
ATOM 637 N N . GLU A 1 89 ? 7.634 -0.465 4.989 1.00 95.31 89 GLU A N 1
ATOM 638 C CA . GLU A 1 89 ? 7.230 -1.468 5.997 1.00 95.31 89 GLU A CA 1
ATOM 639 C C . GLU A 1 89 ? 6.698 -0.819 7.284 1.00 95.31 89 GLU A C 1
ATOM 641 O O . GLU A 1 89 ? 5.774 -1.333 7.904 1.00 95.31 89 GLU A O 1
ATOM 646 N N . SER A 1 90 ? 7.227 0.351 7.659 1.00 93.25 90 SER A N 1
ATOM 647 C CA . SER A 1 90 ? 6.798 1.093 8.853 1.00 93.25 90 SER A CA 1
ATOM 648 C C . SER A 1 90 ? 5.367 1.628 8.776 1.00 93.25 90 SER A C 1
ATOM 650 O O . SER A 1 90 ? 4.816 2.050 9.790 1.00 93.25 90 SER A O 1
ATOM 652 N N . GLU A 1 91 ? 4.780 1.686 7.580 1.00 91.69 91 GLU A N 1
ATOM 653 C CA . GLU A 1 91 ? 3.392 2.111 7.390 1.00 91.69 91 GLU A CA 1
ATOM 654 C C . GLU A 1 91 ? 2.400 0.966 7.637 1.00 91.69 91 GLU A C 1
ATOM 656 O O . GLU A 1 91 ? 1.205 1.225 7.809 1.00 91.69 91 GLU A O 1
ATOM 661 N N . LEU A 1 92 ? 2.886 -0.279 7.697 1.00 91.56 92 LEU A N 1
ATOM 662 C CA . LEU A 1 92 ? 2.087 -1.466 7.966 1.00 91.56 92 LEU A CA 1
ATOM 663 C C . LEU A 1 92 ? 2.122 -1.808 9.458 1.00 91.56 92 LEU A C 1
ATOM 665 O O . LEU A 1 92 ? 3.175 -1.943 10.079 1.00 91.56 92 LEU A O 1
ATOM 669 N N . GLY A 1 93 ? 0.938 -1.969 10.036 1.00 84.69 93 GLY A N 1
ATOM 670 C CA . GLY A 1 93 ? 0.746 -2.514 11.368 1.00 84.69 93 GLY A CA 1
ATOM 671 C C . GLY A 1 93 ? 1.027 -4.017 11.423 1.00 84.69 93 GLY A C 1
ATOM 672 O O . GLY A 1 93 ? 1.181 -4.705 10.412 1.00 84.69 93 GLY A O 1
ATOM 673 N N . ALA A 1 94 ? 1.073 -4.555 12.642 1.00 83.25 94 ALA A N 1
ATOM 674 C CA . ALA A 1 94 ? 1.298 -5.979 12.857 1.00 83.25 94 ALA A CA 1
ATOM 675 C C . ALA A 1 94 ? 0.200 -6.826 12.186 1.00 83.25 94 ALA A C 1
ATOM 677 O O . ALA A 1 94 ? -0.981 -6.686 12.498 1.00 83.25 94 ALA A O 1
ATOM 678 N N . GLY A 1 95 ? 0.605 -7.728 11.288 1.00 88.00 95 GLY A N 1
ATOM 679 C CA . GLY A 1 95 ? -0.302 -8.625 10.566 1.00 88.00 95 GLY A CA 1
ATOM 680 C C . GLY A 1 95 ? -0.973 -8.015 9.331 1.00 88.00 95 GLY A C 1
ATOM 681 O O . GLY A 1 95 ? -1.598 -8.761 8.582 1.00 88.00 95 GLY A O 1
ATOM 682 N N . GLU A 1 96 ? -0.809 -6.714 9.087 1.00 92.19 96 GLU A N 1
ATOM 683 C CA . GLU A 1 96 ? -1.360 -6.054 7.905 1.00 92.19 96 GLU A CA 1
ATOM 684 C C . GLU A 1 96 ? -0.541 -6.365 6.650 1.00 92.19 96 GLU A C 1
ATOM 686 O O . GLU A 1 96 ? 0.670 -6.600 6.705 1.00 92.19 96 GLU A O 1
ATOM 691 N N . LYS A 1 97 ? -1.208 -6.332 5.502 1.00 95.25 97 LYS A N 1
ATOM 692 C CA . LYS A 1 97 ? -0.638 -6.537 4.173 1.00 95.25 97 LYS A CA 1
ATOM 693 C C . LYS A 1 97 ? -0.977 -5.363 3.269 1.00 95.25 97 LYS A C 1
ATOM 695 O O . LYS A 1 97 ? -2.027 -4.738 3.405 1.00 95.25 97 LYS A O 1
ATOM 700 N N . ALA A 1 98 ? -0.108 -5.102 2.300 1.00 96.75 98 ALA A N 1
ATOM 701 C CA . ALA A 1 98 ? -0.399 -4.173 1.219 1.00 96.75 98 ALA A CA 1
ATOM 702 C C . ALA A 1 98 ? -1.118 -4.891 0.066 1.00 96.75 98 ALA A C 1
ATOM 704 O O . ALA A 1 98 ? -0.652 -5.926 -0.416 1.00 96.75 98 ALA A O 1
ATOM 705 N N . TYR A 1 99 ? -2.225 -4.315 -0.400 1.00 96.94 99 TYR A N 1
ATOM 706 C CA . TYR A 1 99 ? -3.017 -4.792 -1.534 1.00 96.94 99 TYR A CA 1
ATOM 707 C C . TYR A 1 99 ? -3.074 -3.700 -2.608 1.00 96.94 99 TYR A C 1
ATOM 709 O O . TYR A 1 99 ? -3.931 -2.811 -2.530 1.00 96.94 99 TYR A O 1
ATOM 717 N N . PRO A 1 100 ? -2.166 -3.716 -3.599 1.00 97.38 100 PRO A N 1
ATOM 718 C CA . PRO A 1 100 ? -2.237 -2.788 -4.719 1.00 97.38 100 PRO A CA 1
ATOM 719 C C . PRO A 1 100 ? -3.502 -3.038 -5.545 1.00 97.38 100 PRO A C 1
ATOM 721 O O . PRO A 1 100 ? -3.810 -4.173 -5.893 1.00 97.38 100 PRO A O 1
ATOM 724 N N . LEU A 1 101 ? -4.213 -1.965 -5.884 1.00 96.69 101 LEU A N 1
ATOM 725 C CA . LEU A 1 101 ? -5.330 -1.983 -6.835 1.00 96.69 101 LEU A CA 1
ATOM 726 C C . LEU A 1 101 ? -4.909 -1.521 -8.226 1.00 96.69 101 LEU A C 1
ATOM 728 O O . LEU A 1 101 ? -5.589 -1.796 -9.212 1.00 96.69 101 LEU A O 1
ATOM 732 N N . GLY A 1 102 ? -3.814 -0.771 -8.302 1.00 97.38 102 GLY A N 1
ATOM 733 C CA . GLY A 1 102 ? -3.251 -0.323 -9.556 1.00 97.38 102 GLY A CA 1
ATOM 734 C C . GLY A 1 102 ? -1.992 0.498 -9.365 1.00 97.38 102 GLY A C 1
ATOM 735 O O . GLY A 1 102 ? -1.558 0.795 -8.248 1.00 97.38 102 GLY A O 1
ATOM 736 N N . PHE A 1 103 ? -1.392 0.834 -10.496 1.00 98.25 103 PHE A N 1
ATOM 737 C CA . PHE A 1 103 ? -0.174 1.613 -10.556 1.00 98.25 103 PHE A CA 1
ATOM 738 C C . PHE A 1 103 ? -0.076 2.357 -11.883 1.00 98.25 103 PHE A C 1
ATOM 740 O O . PHE A 1 103 ? -0.704 1.966 -12.872 1.00 98.25 103 PHE A O 1
ATOM 747 N N . PHE A 1 104 ? 0.765 3.386 -11.892 1.00 96.75 104 PHE A N 1
ATOM 748 C CA . PHE A 1 104 ? 1.137 4.140 -13.078 1.00 96.75 104 PHE A CA 1
ATOM 749 C C . PHE A 1 104 ? 2.638 4.412 -13.093 1.00 96.75 104 PHE A C 1
ATOM 751 O O . PHE A 1 104 ? 3.205 4.812 -12.073 1.00 96.75 104 PHE A O 1
ATOM 758 N N . LEU A 1 105 ? 3.265 4.206 -14.246 1.00 97.94 105 LEU A N 1
ATOM 759 C CA . LEU A 1 105 ? 4.668 4.512 -14.503 1.00 97.94 105 LEU A CA 1
ATOM 760 C C . LEU A 1 105 ? 4.754 5.542 -15.632 1.00 97.94 105 LEU A C 1
ATOM 762 O O . LEU A 1 105 ? 4.079 5.395 -16.655 1.00 97.94 105 LEU A O 1
ATOM 766 N N . ALA A 1 106 ? 5.604 6.550 -15.455 1.00 97.31 106 ALA A N 1
ATOM 767 C CA . ALA A 1 106 ? 5.916 7.534 -16.487 1.00 97.31 106 ALA A CA 1
ATOM 768 C C . ALA A 1 106 ? 7.344 8.062 -16.316 1.00 97.31 106 ALA A C 1
ATOM 770 O O . ALA A 1 106 ? 7.792 8.317 -15.195 1.00 97.31 106 ALA A O 1
ATOM 771 N N . LEU A 1 107 ? 8.054 8.246 -17.428 1.00 97.69 107 LEU A N 1
ATOM 772 C CA . LEU A 1 107 ? 9.341 8.936 -17.417 1.00 97.69 107 LEU A CA 1
ATOM 773 C C . LEU A 1 107 ? 9.117 10.438 -17.226 1.00 97.69 107 LEU A C 1
ATOM 775 O O . LEU A 1 107 ? 8.278 11.036 -17.895 1.00 97.69 107 LEU A O 1
ATOM 779 N N . GLY A 1 108 ? 9.892 11.051 -16.333 1.00 95.81 108 GLY A N 1
ATOM 780 C CA . GLY A 1 108 ? 9.866 12.494 -16.084 1.00 95.81 108 GLY A CA 1
ATOM 781 C C . GLY A 1 108 ? 10.623 13.331 -17.123 1.00 95.81 108 GLY A C 1
ATOM 782 O O . GLY A 1 108 ? 10.773 14.535 -16.930 1.00 95.81 108 GLY A O 1
ATOM 783 N N . GLY A 1 109 ? 11.133 12.713 -18.192 1.00 95.12 109 GLY A N 1
ATOM 784 C CA . GLY A 1 109 ? 11.941 13.370 -19.216 1.00 95.12 109 GLY A CA 1
ATOM 785 C C . GLY A 1 109 ? 11.978 12.611 -20.543 1.00 95.12 109 GLY A C 1
ATOM 786 O O . GLY A 1 109 ? 11.310 11.594 -20.721 1.00 95.12 109 GLY A O 1
ATOM 787 N N . GLU A 1 110 ? 12.786 13.123 -21.472 1.00 95.94 110 GLU A N 1
ATOM 788 C CA . GLU A 1 110 ? 12.806 12.722 -22.889 1.00 95.94 110 GLU A CA 1
ATOM 789 C C . GLU A 1 110 ? 13.813 11.603 -23.217 1.00 95.94 110 GLU A C 1
ATOM 791 O O . GLU A 1 110 ? 14.051 11.294 -24.384 1.00 95.94 110 GLU A O 1
ATOM 796 N N . VAL A 1 111 ? 14.432 10.985 -22.206 1.00 96.69 111 VAL A N 1
ATOM 797 C CA . VAL A 1 111 ? 15.428 9.919 -22.409 1.00 96.69 111 VAL A CA 1
ATOM 798 C C . VAL A 1 111 ? 14.814 8.569 -22.055 1.00 96.69 111 VAL A C 1
ATOM 800 O O . VAL A 1 111 ? 14.572 8.284 -20.881 1.00 96.69 111 VAL A O 1
ATOM 803 N N . ALA A 1 112 ? 14.579 7.737 -23.072 1.00 95.50 112 ALA A N 1
ATOM 804 C CA . ALA A 1 112 ? 14.131 6.357 -22.897 1.00 95.50 112 ALA A CA 1
ATOM 805 C C . ALA A 1 112 ? 15.168 5.523 -22.132 1.00 95.50 112 ALA A C 1
ATOM 807 O O . ALA A 1 112 ? 16.370 5.783 -22.208 1.00 95.50 112 ALA A O 1
ATOM 808 N N . TRP A 1 113 ? 14.705 4.501 -21.415 1.00 95.69 113 TRP A N 1
ATOM 809 C CA . TRP A 1 113 ? 15.614 3.593 -20.719 1.00 95.69 113 TRP A CA 1
ATOM 810 C C . TRP A 1 113 ? 16.307 2.667 -21.715 1.00 95.69 113 TRP A C 1
ATOM 812 O O . TRP A 1 113 ? 15.645 1.983 -22.497 1.00 95.69 113 TRP A O 1
ATOM 822 N N . SER A 1 114 ? 17.641 2.639 -21.705 1.00 95.00 114 SER A N 1
ATOM 823 C CA . SER A 1 114 ? 18.407 1.792 -22.620 1.00 95.00 114 SER A CA 1
ATOM 824 C C . SER A 1 114 ? 19.792 1.414 -22.084 1.00 95.00 114 SER A C 1
ATOM 826 O O . SER A 1 114 ? 20.305 1.985 -21.115 1.00 95.00 114 SER A O 1
ATOM 828 N N . GLY A 1 115 ? 20.393 0.407 -22.726 1.00 94.38 115 GLY A N 1
ATOM 829 C CA . GLY A 1 115 ? 21.691 -0.150 -22.347 1.00 94.38 115 GLY A CA 1
ATOM 830 C C . GLY A 1 115 ? 21.679 -0.877 -20.997 1.00 94.38 115 GLY A C 1
ATOM 831 O O . GLY A 1 115 ? 20.648 -1.011 -20.345 1.00 94.38 115 GLY A O 1
ATOM 832 N N . GLY A 1 116 ? 22.851 -1.342 -20.562 1.00 94.12 116 GLY A N 1
ATOM 833 C CA . GLY A 1 116 ? 22.995 -2.071 -19.298 1.00 94.12 116 GLY A CA 1
ATOM 834 C C . GLY A 1 116 ? 22.534 -3.530 -19.372 1.00 94.12 116 GLY A C 1
ATOM 835 O O . GLY A 1 116 ? 22.565 -4.150 -20.435 1.00 94.12 116 GLY A O 1
ATOM 836 N N . THR A 1 117 ? 22.167 -4.090 -18.219 1.00 95.44 117 THR A N 1
ATOM 837 C CA . THR A 1 117 ? 21.744 -5.497 -18.075 1.00 95.44 117 THR A CA 1
ATOM 838 C C . THR A 1 117 ? 20.272 -5.644 -17.704 1.00 95.44 117 THR A C 1
ATOM 840 O O . THR A 1 117 ? 19.782 -6.768 -17.641 1.00 95.44 117 THR A O 1
ATOM 843 N N . GLY A 1 118 ? 19.583 -4.538 -17.410 1.00 96.06 118 GLY A N 1
ATOM 844 C CA . GLY A 1 118 ? 18.164 -4.547 -17.086 1.00 96.06 118 GLY A CA 1
ATOM 845 C C . GLY A 1 118 ? 17.297 -4.853 -18.308 1.00 96.06 118 GLY A C 1
ATOM 846 O O . GLY A 1 118 ? 17.566 -4.408 -19.423 1.00 96.06 118 GLY A O 1
ATOM 847 N N . SER A 1 119 ? 16.230 -5.611 -18.094 1.00 96.62 119 SER A N 1
ATOM 848 C CA . SER A 1 119 ? 15.237 -5.974 -19.107 1.00 96.62 119 SER A CA 1
ATOM 849 C C . SER A 1 119 ? 13.800 -5.816 -18.609 1.00 96.62 119 SER A C 1
ATOM 851 O O . SER A 1 119 ? 12.883 -5.605 -19.412 1.00 96.62 119 SER A O 1
ATOM 853 N N . ARG A 1 120 ? 13.591 -5.877 -17.289 1.00 96.81 120 ARG A N 1
ATOM 854 C CA . ARG A 1 120 ? 12.275 -5.810 -16.652 1.00 96.81 120 ARG A CA 1
ATOM 855 C C . ARG A 1 120 ? 12.316 -5.073 -15.325 1.00 96.81 120 ARG A C 1
ATOM 857 O O . ARG A 1 120 ? 13.311 -5.104 -14.612 1.00 96.81 120 ARG A O 1
ATOM 864 N N . LEU A 1 121 ? 11.186 -4.465 -14.989 1.00 97.62 121 LEU A N 1
ATOM 865 C CA . LEU A 1 121 ? 10.890 -3.882 -13.692 1.00 97.62 121 LEU A CA 1
ATOM 866 C C . LEU A 1 121 ? 9.856 -4.741 -12.975 1.00 97.62 121 LEU A C 1
ATOM 868 O O . LEU A 1 121 ? 8.967 -5.315 -13.600 1.00 97.62 121 LEU A O 1
ATOM 872 N N . TYR A 1 122 ? 9.955 -4.781 -11.658 1.00 98.06 122 TYR A N 1
ATOM 873 C CA . TYR A 1 122 ? 9.066 -5.507 -10.776 1.00 98.06 122 TYR A CA 1
ATOM 874 C C . TYR A 1 122 ? 8.520 -4.556 -9.729 1.00 98.06 122 TYR A C 1
ATOM 876 O O . TYR A 1 122 ? 9.282 -3.924 -8.997 1.00 98.06 122 TYR A O 1
ATOM 884 N N . LEU A 1 123 ? 7.196 -4.507 -9.636 1.00 98.19 123 LEU A N 1
ATOM 885 C CA . LEU A 1 123 ? 6.531 -4.089 -8.412 1.00 98.19 123 LEU A CA 1
ATOM 886 C C . LEU A 1 123 ? 6.421 -5.328 -7.541 1.00 98.19 123 LEU A C 1
ATOM 888 O O . LEU A 1 123 ? 5.785 -6.300 -7.943 1.00 98.19 123 LEU A O 1
ATOM 892 N N . ALA A 1 124 ? 7.056 -5.314 -6.379 1.00 97.88 124 ALA A N 1
ATOM 893 C CA . ALA A 1 124 ? 7.117 -6.461 -5.484 1.00 97.88 124 ALA A CA 1
ATOM 894 C C . ALA A 1 124 ? 6.886 -6.033 -4.046 1.00 97.88 124 ALA A C 1
ATOM 896 O O . ALA A 1 124 ? 6.975 -4.848 -3.719 1.00 97.88 124 ALA A O 1
ATOM 897 N N . ASP A 1 125 ? 6.600 -6.995 -3.175 1.00 97.06 125 ASP A N 1
ATOM 898 C CA . ASP A 1 125 ? 6.687 -6.702 -1.755 1.00 97.06 125 ASP A CA 1
ATOM 899 C C . ASP A 1 125 ? 8.137 -6.366 -1.357 1.00 97.06 125 ASP A C 1
ATOM 901 O O . ASP A 1 125 ? 9.100 -6.705 -2.055 1.00 97.06 125 ASP A O 1
ATOM 905 N N . SER A 1 126 ? 8.305 -5.664 -0.240 1.00 96.88 126 SER A N 1
ATOM 906 C CA . SER A 1 126 ? 9.619 -5.172 0.196 1.00 96.88 126 SER A CA 1
ATOM 907 C C . SER A 1 126 ? 10.570 -6.254 0.730 1.00 96.88 126 SER A C 1
ATOM 909 O O . SER A 1 126 ? 11.703 -5.962 1.112 1.00 96.88 126 SER A O 1
ATOM 911 N N . GLY A 1 127 ? 10.149 -7.523 0.787 1.00 92.44 127 GLY A N 1
ATOM 912 C CA . GLY A 1 127 ? 11.048 -8.605 1.177 1.00 92.44 127 GLY A CA 1
ATOM 913 C C . GLY A 1 127 ? 11.989 -8.979 0.033 1.00 92.44 127 GLY A C 1
ATOM 914 O O . GLY A 1 127 ? 11.675 -8.778 -1.131 1.00 92.44 127 GLY A O 1
ATOM 915 N N . THR A 1 128 ? 13.151 -9.557 0.338 1.00 87.19 128 THR A N 1
ATOM 916 C CA . THR A 1 128 ? 14.223 -9.790 -0.651 1.00 87.19 128 THR A CA 1
ATOM 917 C C . THR A 1 128 ? 13.820 -10.706 -1.808 1.00 87.19 128 THR A C 1
ATOM 919 O O . THR A 1 128 ? 14.316 -10.540 -2.922 1.00 87.19 128 THR A O 1
ATOM 922 N N . ASP A 1 129 ? 12.900 -11.640 -1.566 1.00 87.31 129 ASP A N 1
ATOM 923 C CA . ASP A 1 129 ? 12.444 -12.606 -2.565 1.00 87.31 129 ASP A CA 1
ATOM 924 C C . ASP A 1 129 ? 11.518 -11.959 -3.599 1.00 87.31 129 ASP A C 1
ATOM 926 O O . ASP A 1 129 ? 10.395 -11.571 -3.283 1.00 87.31 129 ASP A O 1
ATOM 930 N N . LEU A 1 130 ? 11.928 -11.961 -4.867 1.00 87.62 130 LEU A N 1
ATOM 931 C CA . LEU A 1 130 ? 11.085 -11.551 -5.998 1.00 87.62 130 LEU A CA 1
ATOM 932 C C . LEU A 1 130 ? 10.021 -12.598 -6.370 1.00 87.62 130 LEU A C 1
ATOM 934 O O . LEU A 1 130 ? 9.525 -12.606 -7.489 1.00 87.62 130 LEU A O 1
ATOM 938 N N . VAL A 1 131 ? 9.673 -13.517 -5.470 1.00 89.56 131 VAL A N 1
ATOM 939 C CA . VAL A 1 131 ? 8.552 -14.441 -5.697 1.00 89.56 131 VAL A CA 1
ATOM 940 C C . VAL A 1 131 ? 7.225 -13.710 -5.489 1.00 89.56 131 VAL A C 1
ATOM 942 O O . VAL A 1 131 ? 6.301 -13.923 -6.260 1.00 89.56 131 VAL A O 1
ATOM 945 N N . TYR A 1 132 ? 7.174 -12.789 -4.522 1.00 94.19 132 TYR A N 1
ATOM 946 C CA . TYR A 1 132 ? 5.981 -12.018 -4.167 1.00 94.19 132 TYR A CA 1
ATOM 947 C C . TYR A 1 132 ? 5.928 -10.715 -4.967 1.00 94.19 132 TYR A C 1
ATOM 949 O O . TYR A 1 132 ? 6.228 -9.629 -4.462 1.00 94.19 132 TYR A O 1
ATOM 957 N N . ARG A 1 133 ? 5.614 -10.841 -6.256 1.00 96.19 133 ARG A N 1
ATOM 958 C CA . ARG A 1 133 ? 5.510 -9.714 -7.189 1.00 96.19 133 ARG A CA 1
ATOM 959 C C . ARG A 1 133 ? 4.053 -9.367 -7.418 1.00 96.19 133 ARG A C 1
ATOM 961 O O . ARG A 1 133 ? 3.218 -10.242 -7.496 1.00 96.19 133 ARG A O 1
ATOM 968 N N . PHE A 1 134 ? 3.756 -8.089 -7.579 1.00 97.88 134 PHE A N 1
ATOM 969 C CA . PHE A 1 134 ? 2.446 -7.606 -8.001 1.00 97.88 134 PHE A CA 1
ATOM 970 C C . PHE A 1 134 ? 2.370 -7.478 -9.522 1.00 97.88 134 PHE A C 1
ATOM 972 O O . PHE A 1 134 ? 1.354 -7.802 -10.133 1.00 97.88 134 PHE A O 1
ATOM 979 N N . ALA A 1 135 ? 3.453 -7.007 -10.140 1.00 98.12 135 ALA A N 1
ATOM 980 C CA . ALA A 1 135 ? 3.529 -6.845 -11.581 1.00 98.12 135 ALA A CA 1
ATOM 981 C C . ALA A 1 135 ? 4.967 -6.927 -12.086 1.00 98.12 135 ALA A C 1
ATOM 983 O O . ALA A 1 135 ? 5.911 -6.543 -11.389 1.00 98.12 135 ALA A O 1
ATOM 984 N N . SER A 1 136 ? 5.091 -7.351 -13.338 1.00 97.50 136 SER A N 1
ATOM 985 C CA . SER A 1 136 ? 6.312 -7.313 -14.133 1.00 97.50 136 SER A CA 1
ATOM 986 C C . SER A 1 136 ? 6.086 -6.390 -15.336 1.00 97.50 136 SER A C 1
ATOM 988 O O . SER A 1 136 ? 5.096 -6.538 -16.050 1.00 97.50 136 SER A O 1
ATOM 990 N N . VAL A 1 137 ? 6.989 -5.440 -15.572 1.00 98.06 137 VAL A N 1
ATOM 991 C CA . VAL A 1 137 ? 6.911 -4.459 -16.667 1.00 98.06 137 VAL A CA 1
ATOM 992 C C . VAL A 1 137 ? 8.157 -4.574 -17.535 1.00 98.06 137 VAL A C 1
ATOM 994 O O . VAL A 1 137 ? 9.276 -4.550 -17.033 1.00 98.06 137 VAL A O 1
ATOM 997 N N . GLU A 1 138 ? 7.992 -4.705 -18.844 1.00 97.38 138 GLU A N 1
ATOM 998 C CA . GLU A 1 138 ? 9.117 -4.772 -19.777 1.00 97.38 138 GLU A CA 1
ATOM 999 C C . GLU A 1 138 ? 9.791 -3.408 -19.940 1.00 97.38 138 GLU A C 1
ATOM 1001 O O . GLU A 1 138 ? 9.141 -2.412 -20.240 1.00 97.38 138 GLU A O 1
ATOM 1006 N N . ALA A 1 139 ? 11.117 -3.347 -19.816 1.00 95.38 139 ALA A N 1
ATOM 1007 C CA . ALA A 1 139 ? 11.837 -2.076 -19.904 1.00 95.38 139 ALA A CA 1
ATOM 1008 C C . ALA A 1 139 ? 11.670 -1.391 -21.271 1.00 95.38 139 ALA A C 1
ATOM 1010 O O . ALA A 1 139 ? 11.663 -0.167 -21.349 1.00 95.38 139 ALA A O 1
ATOM 1011 N N . ARG A 1 140 ? 11.444 -2.166 -22.343 1.00 94.00 140 ARG A N 1
ATOM 1012 C CA . ARG A 1 140 ? 11.216 -1.636 -23.699 1.00 94.00 140 ARG A CA 1
ATOM 1013 C C . ARG A 1 140 ? 9.990 -0.728 -23.822 1.00 94.00 140 ARG A C 1
ATOM 1015 O O . ARG A 1 140 ? 9.905 0.013 -24.794 1.00 94.00 140 ARG A O 1
ATOM 1022 N N . VAL A 1 141 ? 9.038 -0.798 -22.884 1.00 94.88 141 VAL A N 1
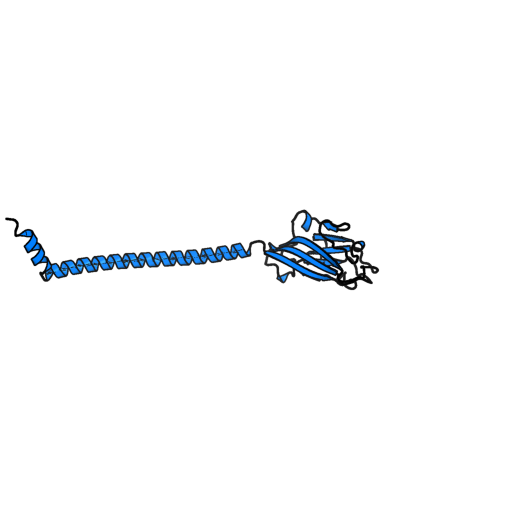ATOM 1023 C CA . VAL A 1 141 ? 7.853 0.075 -22.906 1.00 94.88 141 VAL A CA 1
ATOM 1024 C C . VAL A 1 141 ? 8.094 1.419 -22.210 1.00 94.88 141 VAL A C 1
ATOM 1026 O O . VAL A 1 141 ? 7.283 2.333 -22.369 1.00 94.88 141 VAL A O 1
ATOM 1029 N N . LEU A 1 142 ? 9.222 1.573 -21.499 1.00 94.50 142 LEU A N 1
ATOM 1030 C CA . LEU A 1 142 ? 9.656 2.819 -20.860 1.00 94.50 142 LEU A CA 1
ATOM 1031 C C . LEU A 1 142 ? 10.221 3.804 -21.893 1.00 94.50 142 LEU A C 1
ATOM 1033 O O . LEU A 1 142 ? 11.433 4.002 -22.010 1.00 94.50 142 LEU A O 1
ATOM 1037 N N . ALA A 1 143 ? 9.318 4.435 -22.637 1.00 93.44 143 ALA A N 1
ATOM 1038 C CA . ALA A 1 143 ? 9.631 5.505 -23.574 1.00 93.44 143 ALA A CA 1
ATOM 1039 C C . ALA A 1 143 ? 8.993 6.836 -23.129 1.00 93.44 143 ALA A C 1
ATOM 1041 O O . ALA A 1 143 ? 7.953 6.824 -22.462 1.00 93.44 143 ALA A O 1
ATOM 1042 N N . PRO A 1 144 ? 9.594 7.988 -23.475 1.00 94.31 144 PRO A N 1
ATOM 1043 C CA . PRO A 1 144 ? 9.019 9.299 -23.193 1.00 94.31 144 PRO A CA 1
ATOM 1044 C C . PRO A 1 144 ? 7.588 9.432 -23.719 1.00 94.31 144 PRO A C 1
ATOM 1046 O O . PRO A 1 144 ? 7.264 8.942 -24.799 1.00 94.31 144 PRO A O 1
ATOM 1049 N N . GLY A 1 145 ? 6.722 10.078 -22.938 1.00 89.62 145 GLY A N 1
ATOM 1050 C CA . GLY A 1 145 ? 5.305 10.254 -23.272 1.00 89.62 145 GLY A CA 1
ATOM 1051 C C . GLY A 1 145 ? 4.419 9.019 -23.056 1.00 89.62 145 GLY A C 1
ATOM 1052 O O . GLY A 1 145 ? 3.195 9.159 -23.084 1.00 89.62 145 GLY A O 1
ATOM 1053 N N . ASN A 1 146 ? 4.985 7.836 -22.782 1.00 93.50 146 ASN A N 1
ATOM 1054 C CA . ASN A 1 146 ? 4.190 6.661 -22.428 1.00 93.50 146 ASN A CA 1
ATOM 1055 C C . ASN A 1 146 ? 3.685 6.746 -20.984 1.00 93.50 146 ASN A C 1
ATOM 1057 O O . ASN A 1 146 ? 4.435 7.051 -20.055 1.00 93.50 146 ASN A O 1
ATOM 1061 N N . PHE A 1 147 ? 2.416 6.385 -20.800 1.00 94.00 147 PHE A N 1
ATOM 1062 C CA . PHE A 1 147 ? 1.798 6.188 -19.494 1.00 94.00 147 PHE A CA 1
ATOM 1063 C C . PHE A 1 147 ? 1.428 4.714 -19.336 1.00 94.00 147 PHE A C 1
ATOM 1065 O O . PHE A 1 147 ? 0.571 4.199 -20.055 1.00 94.00 147 PHE A O 1
ATOM 1072 N N . ILE A 1 148 ? 2.105 4.019 -18.425 1.00 97.31 148 ILE A N 1
ATOM 1073 C CA . ILE A 1 148 ? 2.025 2.559 -18.303 1.00 97.31 148 ILE A CA 1
ATOM 1074 C C . ILE A 1 148 ? 1.239 2.205 -17.048 1.00 97.31 148 ILE A C 1
ATOM 1076 O O . ILE A 1 148 ? 1.551 2.694 -15.966 1.00 97.31 148 ILE A O 1
ATOM 1080 N N . GLY A 1 149 ? 0.249 1.324 -17.178 1.00 96.62 149 GLY A N 1
ATOM 1081 C CA . GLY A 1 149 ? -0.559 0.839 -16.061 1.00 96.62 149 GLY A CA 1
ATOM 1082 C C . GLY A 1 149 ? -0.998 -0.613 -16.243 1.00 96.62 149 GLY A C 1
ATOM 1083 O O . GLY A 1 149 ? -0.526 -1.314 -17.131 1.00 96.62 149 GLY A O 1
ATOM 1084 N N . VAL A 1 150 ? -1.948 -1.041 -15.414 1.00 94.31 150 VAL A N 1
ATOM 1085 C CA . VAL A 1 150 ? -2.381 -2.438 -15.187 1.00 94.31 150 VAL A CA 1
ATOM 1086 C C . VAL A 1 150 ? -2.799 -3.214 -16.456 1.00 94.31 150 VAL A C 1
ATOM 1088 O O . VAL A 1 150 ? -2.747 -4.438 -16.463 1.00 94.31 150 VAL A O 1
ATOM 1091 N N . GLY A 1 151 ? -3.191 -2.527 -17.533 1.00 92.69 151 GLY A N 1
ATOM 1092 C CA . GLY A 1 151 ? -3.597 -3.138 -18.810 1.00 92.69 151 GLY A CA 1
ATOM 1093 C C . GLY A 1 151 ? -2.755 -2.724 -20.020 1.00 92.69 151 GLY A C 1
ATOM 1094 O O . GLY A 1 151 ? -3.192 -2.925 -21.150 1.00 92.69 151 GLY A O 1
ATOM 1095 N N . ALA A 1 152 ? -1.603 -2.086 -19.806 1.00 96.44 152 ALA A N 1
ATOM 1096 C CA . ALA A 1 152 ? -0.731 -1.656 -20.895 1.00 96.44 152 ALA A CA 1
ATOM 1097 C C . ALA A 1 152 ? 0.029 -2.839 -21.522 1.00 96.44 152 ALA A C 1
ATOM 1099 O O . ALA A 1 152 ? 0.261 -3.865 -20.880 1.00 96.44 152 ALA A O 1
ATOM 1100 N N . GLU A 1 153 ? 0.456 -2.684 -22.777 1.00 95.38 153 GLU A N 1
ATOM 1101 C CA . GLU A 1 153 ? 1.376 -3.638 -23.402 1.00 95.38 153 GLU A CA 1
ATOM 1102 C C . GLU A 1 153 ? 2.671 -3.753 -22.579 1.00 95.38 153 GLU A C 1
ATOM 1104 O O . GLU A 1 153 ? 3.137 -2.778 -21.989 1.00 95.38 153 GLU A O 1
ATOM 1109 N N . GLY A 1 154 ? 3.248 -4.956 -22.522 1.00 95.56 154 GLY A N 1
ATOM 1110 C CA . GLY A 1 154 ? 4.484 -5.215 -21.780 1.00 95.56 154 GLY A CA 1
ATOM 1111 C C . GLY A 1 154 ? 4.304 -5.271 -20.261 1.00 95.56 154 GLY A C 1
ATOM 1112 O O . GLY A 1 154 ? 5.302 -5.373 -19.551 1.00 95.56 154 GLY A O 1
ATOM 1113 N N . VAL A 1 155 ? 3.065 -5.231 -19.759 1.00 97.88 155 VAL A N 1
ATOM 1114 C CA . VAL A 1 155 ? 2.732 -5.432 -18.344 1.00 97.88 155 VAL A CA 1
ATOM 1115 C C . VAL A 1 155 ? 2.138 -6.822 -18.137 1.00 97.88 155 VAL A C 1
ATOM 1117 O O . VAL A 1 155 ? 1.169 -7.204 -18.790 1.00 97.88 155 VAL A O 1
ATOM 1120 N N . ALA A 1 156 ? 2.699 -7.564 -17.187 1.00 97.38 156 ALA A N 1
ATOM 1121 C CA . ALA A 1 156 ? 2.137 -8.803 -16.670 1.00 97.38 156 ALA A CA 1
ATOM 1122 C C . ALA A 1 156 ? 1.737 -8.607 -15.205 1.00 97.38 156 ALA A C 1
ATOM 1124 O O . ALA A 1 156 ? 2.539 -8.136 -14.397 1.00 97.38 156 ALA A O 1
ATOM 1125 N N . LEU A 1 157 ? 0.497 -8.965 -14.870 1.00 97.44 157 LEU A N 1
ATOM 1126 C CA . LEU A 1 157 ? 0.010 -8.977 -13.493 1.00 97.44 157 LEU A CA 1
ATOM 1127 C C . LEU A 1 157 ? 0.255 -10.352 -12.893 1.00 97.44 157 LEU A C 1
ATOM 1129 O O . LEU A 1 157 ? -0.132 -11.369 -13.466 1.00 97.44 157 LEU A O 1
ATOM 1133 N N . GLU A 1 158 ? 0.890 -10.356 -11.735 1.00 96.25 158 GLU A N 1
ATOM 1134 C CA . GLU A 1 158 ? 1.272 -11.569 -11.024 1.00 96.25 158 GLU A CA 1
ATOM 1135 C C . GLU A 1 158 ? 0.158 -11.978 -10.045 1.00 96.25 158 GLU A C 1
ATOM 1137 O O . GLU A 1 158 ? -0.809 -11.237 -9.837 1.00 96.25 158 GLU A O 1
ATOM 1142 N N . ALA A 1 159 ? 0.257 -13.167 -9.445 1.00 94.12 159 ALA A N 1
ATOM 1143 C CA . ALA A 1 159 ? -0.822 -13.747 -8.637 1.00 94.12 159 ALA A CA 1
ATOM 1144 C C . ALA A 1 159 ? -1.225 -12.862 -7.444 1.00 94.12 159 ALA A C 1
ATOM 1146 O O . ALA A 1 159 ? -2.412 -12.733 -7.138 1.00 94.12 159 ALA A O 1
ATOM 1147 N N . GLU A 1 160 ? -0.254 -12.208 -6.809 1.00 95.75 160 GLU A N 1
ATOM 1148 C CA . GLU A 1 160 ? -0.444 -11.324 -5.662 1.00 95.75 160 GLU A CA 1
ATOM 1149 C C . GLU A 1 160 ? -1.368 -10.146 -5.995 1.00 95.75 160 GLU A C 1
ATOM 1151 O O . GLU A 1 160 ? -2.141 -9.708 -5.139 1.00 95.75 160 GLU A O 1
ATOM 1156 N N . PHE A 1 161 ? -1.332 -9.673 -7.245 1.00 96.62 161 PHE A N 1
ATOM 1157 C CA . PHE A 1 161 ? -2.213 -8.628 -7.759 1.00 96.62 161 PHE A CA 1
ATOM 1158 C C . PHE A 1 161 ? -3.480 -9.213 -8.391 1.00 96.62 161 PHE A C 1
ATOM 1160 O O . PHE A 1 161 ? -4.591 -8.875 -7.990 1.00 96.62 161 PHE A O 1
ATOM 1167 N N . GLY A 1 162 ? -3.330 -10.109 -9.371 1.00 92.31 162 GLY A N 1
ATOM 1168 C CA . GLY A 1 162 ? -4.427 -10.601 -10.209 1.00 92.31 162 GLY A CA 1
ATOM 1169 C C . GLY A 1 162 ? -5.484 -11.402 -9.449 1.00 92.31 162 GLY A C 1
ATOM 1170 O O . GLY A 1 162 ? -6.650 -11.398 -9.840 1.00 92.31 162 GLY A O 1
ATOM 1171 N N . LEU A 1 163 ? -5.099 -12.053 -8.348 1.00 94.31 163 LEU A N 1
ATOM 1172 C CA . LEU A 1 163 ? -6.015 -12.769 -7.454 1.00 94.31 163 LEU A CA 1
ATOM 1173 C C . LEU A 1 163 ? -6.325 -11.986 -6.168 1.00 94.31 163 LEU A C 1
ATOM 1175 O O . LEU A 1 163 ? -7.048 -12.490 -5.311 1.00 94.31 163 LEU A O 1
ATOM 1179 N N . GLY A 1 164 ? -5.775 -10.777 -6.009 1.00 92.50 164 GLY A N 1
ATOM 1180 C CA . GLY A 1 164 ? -5.983 -9.943 -4.825 1.00 92.50 164 GLY A CA 1
ATOM 1181 C C . GLY A 1 164 ? -5.423 -10.538 -3.529 1.00 92.50 164 GLY A C 1
ATOM 1182 O O . GLY A 1 164 ? -5.991 -10.313 -2.463 1.00 92.50 164 GLY A O 1
ATOM 1183 N N . LEU A 1 165 ? -4.335 -11.314 -3.597 1.00 94.69 165 LEU A N 1
ATOM 1184 C CA . LEU A 1 165 ? -3.730 -11.941 -2.410 1.00 94.69 165 LEU A CA 1
ATOM 1185 C C . LEU A 1 165 ? -2.938 -10.944 -1.552 1.00 94.69 165 LEU A C 1
ATOM 1187 O O . LEU A 1 165 ? -2.749 -11.184 -0.355 1.00 94.69 165 LEU A O 1
ATOM 1191 N N . GLY A 1 166 ? -2.489 -9.844 -2.165 1.00 94.81 166 GLY A N 1
ATOM 1192 C CA . GLY A 1 166 ? -1.626 -8.853 -1.533 1.00 94.81 166 GLY A CA 1
ATOM 1193 C C . GLY A 1 166 ? -0.210 -9.371 -1.281 1.00 94.81 166 GLY A C 1
ATOM 1194 O O . GLY A 1 166 ? 0.158 -10.480 -1.669 1.00 94.81 166 GLY A O 1
ATOM 1195 N N . GLY A 1 167 ? 0.599 -8.531 -0.638 1.00 95.62 167 GLY A N 1
ATOM 1196 C CA . GLY A 1 167 ? 1.956 -8.883 -0.227 1.00 95.62 167 GLY A CA 1
ATOM 1197 C C . GLY A 1 167 ? 1.992 -9.764 1.024 1.00 95.62 167 GLY A C 1
ATOM 1198 O O . GLY A 1 167 ? 0.968 -10.158 1.598 1.00 95.62 167 GLY A O 1
ATOM 1199 N N . ARG A 1 168 ? 3.205 -10.051 1.500 1.00 95.75 168 ARG A N 1
ATOM 1200 C CA . ARG A 1 168 ? 3.396 -10.670 2.818 1.00 95.75 168 ARG A CA 1
ATOM 1201 C C . ARG A 1 168 ? 3.038 -9.699 3.948 1.00 95.75 168 ARG A C 1
ATOM 1203 O O . ARG A 1 168 ? 3.098 -8.481 3.799 1.00 95.75 168 ARG A O 1
ATOM 1210 N N . ALA A 1 169 ? 2.677 -10.255 5.104 1.00 94.50 169 ALA A N 1
ATOM 1211 C CA . ALA A 1 169 ? 2.356 -9.456 6.284 1.00 94.50 169 ALA A CA 1
ATOM 1212 C C . ALA A 1 169 ? 3.575 -8.637 6.742 1.00 94.50 169 ALA A C 1
ATOM 1214 O O . ALA A 1 169 ? 4.685 -9.167 6.816 1.00 94.50 169 ALA A O 1
ATOM 1215 N N . GLY A 1 170 ? 3.360 -7.355 7.041 1.00 93.94 170 GLY A N 1
ATOM 1216 C CA . GLY A 1 170 ? 4.403 -6.405 7.432 1.00 93.94 170 GLY A CA 1
ATOM 1217 C C . GLY A 1 170 ? 5.369 -6.020 6.306 1.00 93.94 170 GLY A C 1
ATOM 1218 O O . GLY A 1 170 ? 6.365 -5.354 6.577 1.00 93.94 170 GLY A O 1
ATOM 1219 N N . LYS A 1 171 ? 5.112 -6.442 5.059 1.00 96.56 171 LYS A N 1
ATOM 1220 C CA . LYS A 1 171 ? 5.912 -6.057 3.894 1.00 96.56 171 LYS A CA 1
ATOM 1221 C C . LYS A 1 171 ? 5.243 -4.935 3.117 1.00 96.56 171 LYS A C 1
ATOM 1223 O O . LYS A 1 171 ? 4.055 -4.993 2.808 1.00 96.56 171 LYS A O 1
ATOM 1228 N N . GLY A 1 172 ? 6.040 -3.911 2.838 1.00 97.00 172 GLY A N 1
ATOM 1229 C CA . GLY A 1 172 ? 5.682 -2.772 2.016 1.00 97.00 172 GLY A CA 1
ATOM 1230 C C . GLY A 1 172 ? 5.705 -3.122 0.532 1.00 97.00 172 GLY A C 1
ATOM 1231 O O . GLY A 1 172 ? 5.597 -4.288 0.152 1.00 97.00 172 GLY A O 1
ATOM 1232 N N . ILE A 1 173 ? 5.856 -2.103 -0.307 1.00 98.38 173 ILE A N 1
ATOM 1233 C CA . ILE A 1 173 ? 5.927 -2.247 -1.763 1.00 98.38 173 ILE A CA 1
ATOM 1234 C C . ILE A 1 173 ? 7.190 -1.553 -2.242 1.00 98.38 173 ILE A C 1
ATOM 1236 O O . ILE A 1 173 ? 7.360 -0.362 -1.982 1.00 98.38 173 ILE A O 1
ATOM 1240 N N . ASP A 1 174 ? 8.003 -2.272 -3.005 1.00 98.25 174 ASP A N 1
ATOM 1241 C CA . ASP A 1 174 ? 9.181 -1.743 -3.678 1.00 98.25 174 ASP A CA 1
ATOM 1242 C C . ASP A 1 174 ? 9.002 -1.783 -5.199 1.00 98.25 174 ASP A C 1
ATOM 1244 O O . ASP A 1 174 ? 8.292 -2.632 -5.748 1.00 98.25 174 ASP A O 1
ATOM 1248 N N . ILE A 1 175 ? 9.720 -0.893 -5.882 1.00 98.00 175 ILE A N 1
ATOM 1249 C CA . ILE A 1 175 ? 10.047 -1.025 -7.302 1.00 98.00 175 ILE A CA 1
ATOM 1250 C C . ILE A 1 175 ? 11.526 -1.399 -7.441 1.00 98.00 175 ILE A C 1
ATOM 1252 O O . ILE A 1 175 ? 12.388 -0.851 -6.750 1.00 98.00 175 ILE A O 1
ATOM 1256 N N . VAL A 1 176 ? 11.825 -2.340 -8.335 1.00 97.81 176 VAL A N 1
ATOM 1257 C CA . VAL A 1 176 ? 13.197 -2.746 -8.669 1.00 97.81 176 VAL A CA 1
ATOM 1258 C C . VAL A 1 176 ? 13.252 -3.368 -10.061 1.00 97.81 176 VAL A C 1
ATOM 1260 O O . VAL A 1 176 ? 12.289 -3.989 -10.495 1.00 97.81 176 VAL A O 1
ATOM 1263 N N . ALA A 1 177 ? 14.367 -3.233 -10.765 1.00 97.50 177 ALA A N 1
ATOM 1264 C CA . ALA A 1 177 ? 14.638 -3.919 -12.021 1.00 97.50 177 ALA A CA 1
ATOM 1265 C C . ALA A 1 177 ? 15.513 -5.167 -11.825 1.00 97.50 177 ALA A C 1
ATOM 1267 O O . ALA A 1 177 ? 16.225 -5.302 -10.834 1.00 97.50 177 ALA A O 1
ATOM 1268 N N . ASP A 1 178 ? 15.500 -6.081 -12.794 1.00 96.12 178 ASP A N 1
ATOM 1269 C CA . ASP A 1 178 ? 16.430 -7.226 -12.851 1.00 96.12 178 ASP A CA 1
ATOM 1270 C C . ASP A 1 178 ? 17.893 -6.831 -13.133 1.00 96.12 178 ASP A C 1
ATOM 1272 O O . ASP A 1 178 ? 18.789 -7.673 -13.069 1.00 96.12 178 ASP A O 1
ATOM 1276 N N . GLY A 1 179 ? 18.152 -5.558 -13.423 1.00 96.31 179 GLY A N 1
ATOM 1277 C CA . GLY A 1 179 ? 19.481 -5.006 -13.633 1.00 96.31 179 GLY A CA 1
ATOM 1278 C C . GLY A 1 179 ? 19.452 -3.488 -13.777 1.00 96.31 179 GLY A C 1
ATOM 1279 O O . GLY A 1 179 ? 18.391 -2.872 -13.840 1.00 96.31 179 GLY A O 1
ATOM 1280 N N . ASN A 1 180 ? 20.635 -2.880 -13.838 1.00 96.38 180 ASN A N 1
ATOM 1281 C CA . ASN A 1 180 ? 20.765 -1.446 -14.091 1.00 96.38 180 ASN A CA 1
ATOM 1282 C C . ASN A 1 180 ? 20.723 -1.147 -15.592 1.00 96.38 180 ASN A C 1
ATOM 1284 O O . ASN A 1 180 ? 21.098 -1.986 -16.420 1.00 96.38 180 ASN A O 1
ATOM 1288 N N . PHE A 1 181 ? 20.345 0.085 -15.913 1.00 97.44 181 PHE A N 1
ATOM 1289 C CA . PHE A 1 181 ? 20.372 0.652 -17.256 1.00 97.44 181 PHE A CA 1
ATOM 1290 C C . PHE A 1 181 ? 21.474 1.705 -17.347 1.00 97.44 181 PHE A C 1
ATOM 1292 O O . PHE A 1 181 ? 21.845 2.319 -16.345 1.00 97.44 181 PHE A O 1
ATOM 1299 N N . ALA A 1 182 ? 22.026 1.893 -18.543 1.00 96.12 182 ALA A N 1
ATOM 1300 C CA . ALA A 1 182 ? 23.076 2.888 -18.760 1.00 96.12 182 ALA A CA 1
ATOM 1301 C C . ALA A 1 182 ? 22.487 4.297 -18.918 1.00 96.12 182 ALA A C 1
ATOM 1303 O O . ALA A 1 182 ? 23.068 5.269 -18.442 1.00 96.12 182 ALA A O 1
ATOM 1304 N N . GLU A 1 183 ? 21.324 4.390 -19.562 1.00 95.81 183 GLU A N 1
ATOM 1305 C CA . GLU A 1 183 ? 20.644 5.641 -19.880 1.00 95.81 183 GLU A CA 1
ATOM 1306 C C . GLU A 1 183 ? 19.164 5.561 -19.508 1.00 95.81 183 GLU A C 1
ATOM 1308 O O . GLU A 1 183 ? 18.572 4.480 -19.499 1.00 95.81 183 GLU A O 1
ATOM 1313 N N . GLY A 1 184 ? 18.567 6.717 -19.218 1.00 96.56 184 GLY A N 1
ATOM 1314 C CA . GLY A 1 184 ? 17.146 6.841 -18.920 1.00 96.56 184 GLY A CA 1
ATOM 1315 C C . GLY A 1 184 ? 16.842 8.032 -18.019 1.00 96.56 184 GLY A C 1
ATOM 1316 O O . GLY A 1 184 ? 17.585 8.312 -17.081 1.00 96.56 184 GLY A O 1
ATOM 1317 N N . SER A 1 185 ? 15.745 8.735 -18.298 1.00 97.81 185 SER A N 1
ATOM 1318 C CA . SER A 1 185 ? 15.195 9.739 -17.380 1.00 97.81 185 SER A CA 1
ATOM 1319 C C . SER A 1 185 ? 14.641 9.085 -16.114 1.00 97.81 185 SER A C 1
ATOM 1321 O O . SER A 1 185 ? 14.314 7.899 -16.112 1.00 97.81 185 SER A O 1
ATOM 1323 N N . ASP A 1 186 ? 14.499 9.862 -15.045 1.00 98.06 186 ASP A N 1
ATOM 1324 C CA . ASP A 1 186 ? 13.895 9.391 -13.801 1.00 98.06 186 ASP A CA 1
ATOM 1325 C C . ASP A 1 186 ? 12.480 8.848 -14.047 1.00 98.06 186 ASP A C 1
ATOM 1327 O O . ASP A 1 186 ? 11.645 9.488 -14.694 1.00 98.06 186 ASP A O 1
ATOM 1331 N N . LEU A 1 187 ? 12.218 7.647 -13.535 1.00 98.19 187 LEU A N 1
ATOM 1332 C CA . LEU A 1 187 ? 10.930 6.980 -13.644 1.00 98.19 187 LEU A CA 1
ATOM 1333 C C . LEU A 1 187 ? 10.092 7.288 -12.406 1.00 98.19 187 LEU A C 1
ATOM 1335 O O . LEU A 1 187 ? 10.425 6.840 -11.308 1.00 98.19 187 LEU A O 1
ATOM 1339 N N . ALA A 1 188 ? 8.982 7.999 -12.583 1.00 97.94 188 ALA A N 1
ATOM 1340 C CA . ALA A 1 188 ? 7.985 8.169 -11.539 1.00 97.94 188 ALA A CA 1
ATOM 1341 C C . ALA A 1 188 ? 7.075 6.937 -11.493 1.00 97.94 188 ALA A C 1
ATOM 1343 O O . ALA A 1 188 ? 6.504 6.533 -12.508 1.00 97.94 188 ALA A O 1
ATOM 1344 N N . VAL A 1 189 ? 6.922 6.359 -10.305 1.00 98.19 189 VAL A N 1
ATOM 1345 C CA . VAL A 1 189 ? 6.111 5.162 -10.069 1.00 98.19 189 VAL A CA 1
ATOM 1346 C C . VAL A 1 189 ? 5.088 5.484 -9.002 1.00 98.19 189 VAL A C 1
ATOM 1348 O O . VAL A 1 189 ? 5.451 5.700 -7.851 1.00 98.19 189 VAL A O 1
ATOM 1351 N N . THR A 1 190 ? 3.813 5.516 -9.374 1.00 98.25 190 THR A N 1
ATOM 1352 C CA . THR A 1 190 ? 2.706 5.701 -8.432 1.00 98.25 190 THR A CA 1
ATOM 1353 C C . THR A 1 190 ? 1.981 4.385 -8.229 1.00 98.25 190 THR A C 1
ATOM 1355 O O . THR A 1 190 ? 1.534 3.791 -9.204 1.00 98.25 190 THR A O 1
ATOM 1358 N N . VAL A 1 191 ? 1.815 3.949 -6.983 1.00 98.50 191 VAL A N 1
ATOM 1359 C CA . VAL A 1 191 ? 1.031 2.760 -6.622 1.00 98.50 191 VAL A CA 1
ATOM 1360 C C . VAL A 1 191 ? -0.073 3.172 -5.661 1.00 98.50 191 VAL A C 1
ATOM 1362 O O . VAL A 1 191 ? 0.155 3.973 -4.751 1.00 98.50 191 VAL A O 1
ATOM 1365 N N . TYR A 1 192 ? -1.270 2.628 -5.856 1.00 98.06 192 TYR A N 1
ATOM 1366 C CA . TYR A 1 192 ? -2.410 2.878 -4.983 1.00 98.06 192 TYR A CA 1
ATOM 1367 C C . TYR A 1 192 ? -3.158 1.589 -4.655 1.00 98.06 192 TYR A C 1
ATOM 1369 O O . TYR A 1 192 ? -3.192 0.642 -5.444 1.00 98.06 192 TYR A O 1
ATOM 1377 N N . GLY A 1 193 ? -3.761 1.549 -3.471 1.00 97.38 193 GLY A N 1
ATOM 1378 C CA . GLY A 1 193 ? -4.429 0.359 -2.968 1.00 97.38 193 GLY A CA 1
ATOM 1379 C C . GLY A 1 193 ? -4.889 0.495 -1.524 1.00 97.38 193 GLY A C 1
ATOM 1380 O O . GLY A 1 193 ? -5.125 1.606 -1.053 1.00 97.38 193 GLY A O 1
ATOM 1381 N N . TYR A 1 194 ? -5.006 -0.629 -0.819 1.00 95.44 194 TYR A N 1
ATOM 1382 C CA . TYR A 1 194 ? -5.376 -0.659 0.598 1.00 95.44 194 TYR A CA 1
ATOM 1383 C C . TYR A 1 194 ? -4.353 -1.421 1.445 1.00 95.44 194 TYR A C 1
ATOM 1385 O O . TYR A 1 194 ? -3.715 -2.357 0.970 1.00 95.44 194 TYR A O 1
ATOM 1393 N N . ILE A 1 195 ? -4.227 -1.036 2.711 1.00 94.25 195 ILE A N 1
ATOM 1394 C CA . ILE A 1 195 ? -3.523 -1.780 3.758 1.00 94.25 195 ILE A CA 1
ATOM 1395 C C . ILE A 1 195 ? -4.581 -2.451 4.631 1.00 94.25 195 ILE A C 1
ATOM 1397 O O . ILE A 1 195 ? -5.458 -1.744 5.132 1.00 94.25 195 ILE A O 1
ATOM 1401 N N . GLY A 1 196 ? -4.523 -3.770 4.818 1.00 89.69 196 GLY A N 1
ATOM 1402 C CA . GLY A 1 196 ? -5.485 -4.494 5.660 1.00 89.69 196 GLY A CA 1
ATOM 1403 C C . GLY A 1 196 ? -5.123 -5.938 5.948 1.00 89.69 196 GLY A C 1
ATOM 1404 O O . GLY A 1 196 ? -3.972 -6.338 5.666 1.00 89.69 196 GLY A O 1
#

Radius of gyration: 37.62 Å; chains: 1; bounding box: 98×38×90 Å

Secondary structure (DSSP, 8-state):
--SSHHHHHHHHHHSHHHHHHHHHHHHHHHHHHHHHHHHHHHHHHHHHHHHHHHHHHHHHHHHTS-EEEEEEEEE-GGGTTS-EEEE-GGGSPTT--EEEEEEEEEESSS---BSSS--EEEEEESSS-TTSEEEEEEGGG--TT--EETTSTTEEE-HHHHT---S-TT--EEEEESS--SB---EEEEEEEEE-

Foldseek 3Di:
DPPPPVVVVVVCCVDPVVVVVVVVVVVVVVVVVVVVVVVVVVVVVVVVVVVVVVVVVVVVVVVVDWAKDKFKDKDDQQCQQPKDFRWALVVADFQKFFFWQKKKKAFPDQKQFAAWDWFWKFWAWQDPDPPGTQKIAGSVQRGHPDIDMDPDPRIDGDC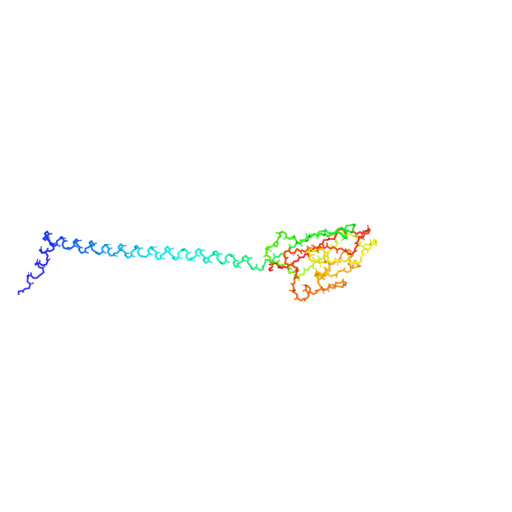CHVVRVGHGHSTGIIMHTPTHTPIGGMMMMMTIGIMD

Sequence (196 aa):
MAFDSEKAGILDRLSPDGQKALLGQELLRLGQEQASLQGALVALGAAVSGLETAVGSLEAALARRQRFFARTGVLQAALAGTRVAILSESELGAGEKAYPLGFFLALGGEVAWSGGTGSRLYLADSGTDLVYRFASVEARVLAPGNFIGVGAEGVALEAEFGLGLGGRAGKGIDIVADGNFAEGSDLAVTVYGYIG

pLDDT: mean 91.81, std 10.42, range [48.06, 98.5]

Organism: NCBI:txid156406